Protein AF-A0A1C6B215-F1 (afdb_monomer)

Radius of gyration: 17.59 Å; Cα contacts (8 Å, |Δi|>4): 299; chains: 1; bounding box: 41×34×47 Å

Nearest PDB structures (foldseek):
  1sd4-assembly1_B  TM=7.325E-01  e=1.092E+00  Staphylococcus aureus
  3u1d-assembly1_B  TM=5.620E-01  e=4.365E-01  Halomicrobium mukohataei DSM 12286
  8yn1-assembly1_C  TM=4.189E-01  e=6.842E+00  Arabidopsis thaliana

Sequence (203 aa):
MLGMEKEILVLMSQVRCATEQQFNKFFSKRRKIVKSPYKKTLRKMCREFTLRKYPCNIVYGEYKDSSGIYYLNGGKVYKGKELLKVIIGSEVALKMEASGYEIKRFYRNITIDKDKYDIYIEYLDKDKKLRQKLIDIKLSDVFKGSKYKNLPYKITNSTIPFFEIPEVLIITQERLIDEYRIKPINQNVKIIDLSLNNLTYYL

Solvent-accessible surface area (backbone atoms only — not comparable to full-atom values): 11872 Å² total; per-residue (Å²): 132,61,74,64,61,56,51,50,51,57,50,40,72,67,39,52,38,49,34,50,61,54,52,48,56,57,50,48,71,75,59,82,50,74,87,61,62,63,59,53,49,54,51,50,36,37,76,69,57,52,30,42,78,43,89,33,81,46,75,55,90,90,47,70,46,66,46,45,29,38,30,47,53,94,52,89,83,70,59,72,71,59,32,52,50,42,45,53,53,28,49,51,54,53,52,39,50,74,72,61,29,46,79,78,45,71,45,68,71,39,64,42,54,93,44,78,33,49,31,38,39,32,30,27,38,86,86,67,46,82,44,56,37,36,32,38,70,51,85,88,69,88,84,62,68,71,74,59,40,66,48,76,62,32,49,74,63,26,92,61,89,72,90,63,82,55,38,35,42,36,33,32,80,52,82,90,72,43,67,81,76,38,46,84,58,32,75,54,53,45,79,44,48,77,83,51,80,65,48,77,83,77,105

Structure (mmCIF, N/CA/C/O backbone):
data_AF-A0A1C6B215-F1
#
_entry.id   AF-A0A1C6B215-F1
#
loop_
_atom_site.group_PDB
_atom_site.id
_atom_site.type_symbol
_atom_site.label_atom_id
_atom_site.label_alt_id
_atom_site.label_comp_id
_atom_site.label_asym_id
_atom_site.label_entity_id
_atom_site.label_seq_id
_atom_site.pdbx_PDB_ins_code
_atom_site.Cartn_x
_atom_site.Cartn_y
_atom_site.Cartn_z
_atom_site.occupancy
_atom_site.B_iso_or_equiv
_atom_site.auth_seq_id
_atom_site.auth_comp_id
_atom_site.auth_asym_id
_atom_site.auth_atom_id
_atom_site.pdbx_PDB_model_num
ATOM 1 N N . MET A 1 1 ? 8.098 10.631 -25.494 1.00 47.22 1 MET A N 1
ATOM 2 C CA . MET A 1 1 ? 8.276 9.610 -24.433 1.00 47.22 1 MET A CA 1
ATOM 3 C C . MET A 1 1 ? 7.272 8.490 -24.644 1.00 47.22 1 MET A C 1
ATOM 5 O O . MET A 1 1 ? 6.096 8.771 -24.843 1.00 47.22 1 MET A O 1
ATOM 9 N N . LEU A 1 2 ? 7.752 7.246 -24.683 1.00 55.19 2 LEU A N 1
ATOM 10 C CA . LEU A 1 2 ? 6.962 6.047 -24.988 1.00 55.19 2 LEU A CA 1
ATOM 11 C C . LEU A 1 2 ? 5.921 5.812 -23.883 1.00 55.19 2 LEU A C 1
ATOM 13 O O . LEU A 1 2 ? 6.257 5.879 -22.703 1.00 55.19 2 LEU A O 1
ATOM 17 N N . GLY A 1 3 ? 4.670 5.492 -24.237 1.00 79.44 3 GLY A N 1
ATOM 18 C CA . GLY A 1 3 ? 3.555 5.406 -23.275 1.00 79.44 3 GLY A CA 1
ATOM 19 C C . GLY A 1 3 ? 3.803 4.504 -22.053 1.00 79.44 3 GLY A C 1
ATOM 20 O O . GLY A 1 3 ? 3.259 4.757 -20.986 1.00 79.44 3 GLY A O 1
ATOM 21 N N . MET A 1 4 ? 4.671 3.494 -22.169 1.00 85.44 4 MET A N 1
ATOM 22 C CA . MET A 1 4 ? 5.026 2.599 -21.061 1.00 85.44 4 MET A CA 1
ATOM 23 C C . MET A 1 4 ? 5.981 3.230 -20.035 1.00 85.44 4 MET A C 1
ATOM 25 O O . MET A 1 4 ? 5.853 2.951 -18.850 1.00 85.44 4 MET A O 1
ATOM 29 N N . GLU A 1 5 ? 6.908 4.098 -20.454 1.00 88.94 5 GLU A N 1
ATOM 30 C CA . GLU A 1 5 ? 7.796 4.823 -19.526 1.00 88.94 5 GLU A CA 1
ATOM 31 C C . GLU A 1 5 ? 6.965 5.737 -18.618 1.00 88.94 5 GLU A C 1
ATOM 33 O O . GLU A 1 5 ? 7.148 5.744 -17.402 1.00 88.94 5 GLU A O 1
ATOM 38 N N . LYS A 1 6 ? 5.980 6.435 -19.204 1.00 88.44 6 LYS A N 1
ATOM 39 C CA . LYS A 1 6 ? 5.028 7.274 -18.467 1.00 88.44 6 LYS A CA 1
ATOM 40 C C . LYS A 1 6 ? 4.228 6.456 -17.451 1.00 88.44 6 LYS A C 1
ATOM 42 O O . LYS A 1 6 ? 4.119 6.867 -16.303 1.00 88.44 6 LYS A O 1
ATOM 47 N N . GLU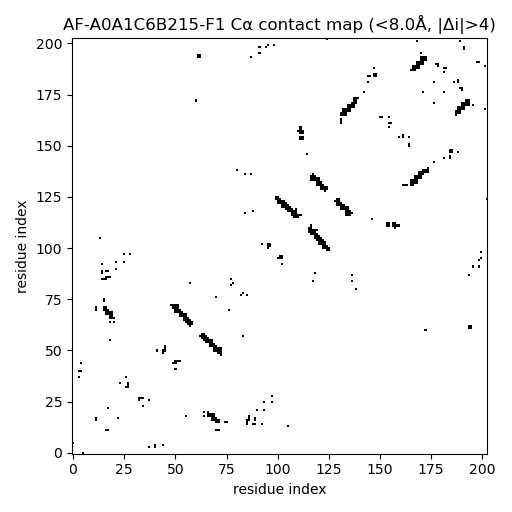 A 1 7 ? 3.708 5.294 -17.844 1.00 86.50 7 GLU A N 1
ATOM 48 C CA . GLU A 1 7 ? 2.979 4.402 -16.929 1.00 86.50 7 GLU A CA 1
ATOM 49 C C . GLU A 1 7 ? 3.854 3.893 -15.776 1.00 86.50 7 GLU A C 1
ATOM 51 O O . GLU A 1 7 ? 3.404 3.879 -14.633 1.00 86.50 7 GLU A O 1
ATOM 56 N N . ILE A 1 8 ? 5.113 3.529 -16.049 1.00 89.75 8 ILE A N 1
ATOM 57 C CA . ILE A 1 8 ? 6.067 3.125 -15.006 1.00 89.75 8 ILE A CA 1
ATOM 58 C C . ILE A 1 8 ? 6.303 4.277 -14.026 1.00 89.75 8 ILE A C 1
ATOM 60 O O . ILE A 1 8 ? 6.264 4.057 -12.819 1.00 89.75 8 ILE A O 1
ATOM 64 N N . LEU A 1 9 ? 6.524 5.498 -14.518 1.00 90.25 9 LEU A N 1
ATOM 65 C CA . LEU A 1 9 ? 6.746 6.667 -13.662 1.00 90.25 9 LEU A CA 1
ATOM 66 C C . LEU A 1 9 ? 5.526 6.998 -12.796 1.00 90.25 9 LEU A C 1
ATOM 68 O O . LEU A 1 9 ? 5.693 7.306 -11.618 1.00 90.25 9 LEU A O 1
ATOM 72 N N . VAL A 1 10 ? 4.315 6.896 -13.354 1.00 86.19 10 VAL A N 1
ATOM 73 C CA . VAL A 1 10 ? 3.064 7.098 -12.605 1.00 86.19 10 VAL A CA 1
ATOM 74 C C . VAL A 1 10 ? 2.912 6.052 -11.503 1.00 86.19 10 VAL A C 1
ATOM 76 O O . VAL A 1 10 ? 2.651 6.414 -10.361 1.00 86.19 10 VAL A O 1
ATOM 79 N N . LEU A 1 11 ? 3.144 4.770 -11.800 1.00 85.81 11 LEU A N 1
ATOM 80 C CA . LEU A 1 11 ? 3.097 3.733 -10.770 1.00 85.81 11 LEU A CA 1
ATOM 81 C C . LEU A 1 11 ? 4.142 4.005 -9.677 1.00 85.81 11 LEU A C 1
ATOM 83 O O . LEU A 1 11 ? 3.839 3.990 -8.486 1.00 85.81 11 LEU A O 1
ATOM 87 N N . MET A 1 12 ? 5.381 4.293 -10.075 1.00 88.06 12 MET A N 1
ATOM 88 C CA . MET A 1 12 ? 6.502 4.498 -9.159 1.00 88.06 12 MET A CA 1
ATOM 89 C C . MET A 1 12 ? 6.348 5.735 -8.268 1.00 88.06 12 MET A C 1
ATOM 91 O O . MET A 1 12 ? 6.811 5.712 -7.124 1.00 88.06 12 MET A O 1
ATOM 95 N N . SER A 1 13 ? 5.685 6.792 -8.745 1.00 82.38 13 SER A N 1
ATOM 96 C CA . SER A 1 13 ? 5.393 7.974 -7.929 1.00 82.38 13 SER A CA 1
ATOM 97 C C . SER A 1 13 ? 4.418 7.656 -6.789 1.00 82.38 13 SER A C 1
ATOM 99 O O . SER A 1 13 ? 4.568 8.197 -5.691 1.00 82.38 13 SER A O 1
ATOM 101 N N . GLN A 1 14 ? 3.492 6.718 -7.008 1.00 78.81 14 GLN A N 1
ATOM 102 C CA . GLN A 1 14 ? 2.542 6.246 -6.000 1.00 78.81 14 GLN A C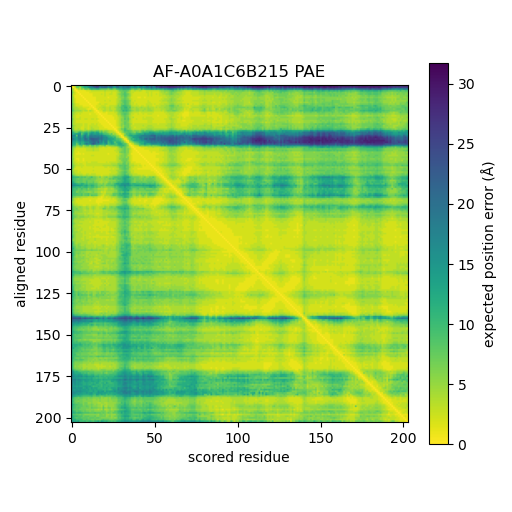A 1
ATOM 103 C C . GLN A 1 14 ? 3.194 5.243 -5.036 1.00 78.81 14 GLN A C 1
ATOM 105 O O . GLN A 1 14 ? 3.145 5.407 -3.815 1.00 78.81 14 GLN A O 1
ATOM 110 N N . VAL A 1 15 ? 3.843 4.201 -5.568 1.00 83.31 15 VAL A N 1
ATOM 111 C CA . VAL A 1 15 ? 4.265 3.048 -4.756 1.00 83.31 15 VAL A CA 1
ATOM 112 C C . VAL A 1 15 ? 5.678 3.161 -4.178 1.00 83.31 15 VAL A C 1
ATOM 114 O O . VAL A 1 15 ? 6.012 2.394 -3.275 1.00 83.31 15 VAL A O 1
ATOM 117 N N . ARG A 1 16 ? 6.477 4.152 -4.610 1.00 85.38 16 ARG A N 1
ATOM 118 C CA . ARG A 1 16 ? 7.889 4.430 -4.242 1.00 85.38 16 ARG A CA 1
ATOM 119 C C . ARG A 1 16 ? 8.903 3.391 -4.728 1.00 85.38 16 ARG A C 1
ATOM 121 O O . ARG A 1 16 ? 9.959 3.770 -5.233 1.00 85.38 16 ARG A O 1
ATOM 128 N N . CYS A 1 17 ? 8.587 2.107 -4.597 1.00 90.00 17 CYS A N 1
ATOM 129 C CA . CYS A 1 17 ? 9.343 1.006 -5.184 1.00 90.00 17 CYS A CA 1
ATOM 130 C C . CYS A 1 17 ? 8.437 -0.175 -5.538 1.00 90.00 17 CYS A C 1
ATOM 132 O O . CYS A 1 17 ? 7.394 -0.387 -4.909 1.00 90.00 17 CYS A O 1
ATOM 134 N N . ALA A 1 18 ? 8.863 -0.953 -6.530 1.00 91.12 18 ALA A N 1
ATOM 135 C CA . ALA A 1 18 ? 8.142 -2.129 -6.997 1.00 91.12 18 ALA A CA 1
ATOM 136 C C . ALA A 1 18 ? 9.106 -3.232 -7.436 1.00 91.12 18 ALA A C 1
ATOM 138 O O . ALA A 1 18 ? 10.161 -2.965 -8.022 1.00 91.12 18 ALA A O 1
ATOM 139 N N . THR A 1 19 ? 8.741 -4.480 -7.160 1.00 92.06 19 THR A N 1
ATOM 140 C CA . THR A 1 19 ? 9.491 -5.650 -7.626 1.00 92.06 19 THR A CA 1
ATOM 141 C C . THR A 1 19 ? 9.191 -5.954 -9.094 1.00 92.06 19 THR A C 1
ATOM 143 O O . THR A 1 19 ? 8.179 -5.521 -9.657 1.00 92.06 19 THR A O 1
ATOM 146 N N . GLU A 1 20 ? 10.062 -6.715 -9.759 1.00 90.00 20 GLU A N 1
ATOM 147 C CA . GLU A 1 20 ? 9.814 -7.132 -11.146 1.00 90.00 20 GLU A CA 1
ATOM 148 C C . GLU A 1 20 ? 8.527 -7.969 -11.271 1.00 90.00 20 GLU A C 1
ATOM 150 O O . GLU A 1 20 ? 7.823 -7.867 -12.281 1.00 90.00 20 GLU A O 1
ATOM 155 N N . GLN A 1 21 ? 8.188 -8.763 -10.246 1.00 88.06 21 GLN A N 1
ATOM 156 C CA . GLN A 1 21 ? 6.911 -9.476 -10.172 1.00 88.06 21 GLN A CA 1
ATOM 157 C C . GLN A 1 21 ? 5.717 -8.518 -10.107 1.00 88.06 21 GLN A C 1
ATOM 159 O O . GLN A 1 21 ? 4.727 -8.737 -10.807 1.00 88.06 21 GLN A O 1
ATOM 164 N N . GLN A 1 22 ? 5.802 -7.442 -9.322 1.00 88.81 22 GLN A N 1
ATOM 165 C CA . GLN A 1 22 ? 4.746 -6.429 -9.231 1.00 88.81 22 GLN A CA 1
ATOM 166 C C . GLN A 1 22 ? 4.521 -5.715 -10.567 1.00 88.81 22 GLN A C 1
ATOM 168 O O . GLN A 1 22 ? 3.379 -5.592 -11.015 1.00 88.81 22 GLN A O 1
ATOM 173 N N . PHE A 1 23 ? 5.594 -5.354 -11.277 1.00 89.12 23 PHE A N 1
ATOM 174 C CA . PHE A 1 23 ? 5.477 -4.844 -12.646 1.00 89.12 23 PHE A CA 1
ATOM 175 C C . PHE A 1 23 ? 4.848 -5.859 -13.598 1.00 89.12 23 PHE A C 1
ATOM 177 O O . PHE A 1 23 ? 3.992 -5.497 -14.404 1.00 89.12 23 PHE A O 1
ATOM 184 N N . ASN A 1 24 ? 5.241 -7.134 -13.503 1.00 85.50 24 ASN A N 1
ATOM 185 C CA . ASN A 1 24 ? 4.650 -8.187 -14.322 1.00 85.50 24 ASN A CA 1
ATOM 186 C C . ASN A 1 24 ? 3.131 -8.263 -14.104 1.00 85.50 24 ASN A C 1
ATOM 188 O O . ASN A 1 24 ? 2.377 -8.294 -15.073 1.00 85.50 24 ASN A O 1
ATOM 192 N N . LYS A 1 25 ? 2.666 -8.232 -12.849 1.00 83.56 25 LYS A N 1
ATOM 193 C CA . LYS A 1 25 ? 1.232 -8.224 -12.509 1.00 83.56 25 LYS A CA 1
ATOM 194 C C . LYS A 1 25 ? 0.515 -6.992 -13.071 1.00 83.56 25 LYS A C 1
ATOM 196 O O . LYS A 1 25 ? -0.542 -7.136 -13.679 1.00 83.56 25 LYS A O 1
ATOM 201 N N . PHE A 1 26 ? 1.101 -5.805 -12.912 1.00 82.88 26 PHE A N 1
ATOM 202 C CA . PHE A 1 26 ? 0.525 -4.550 -13.399 1.00 82.88 26 PHE A CA 1
ATOM 203 C C . PHE A 1 26 ? 0.343 -4.544 -14.927 1.00 82.88 26 PHE A C 1
ATOM 205 O O . PHE A 1 26 ? -0.750 -4.280 -15.432 1.00 82.88 26 PHE A O 1
ATOM 212 N N . PHE A 1 27 ? 1.391 -4.901 -15.677 1.00 80.38 27 PHE A N 1
ATOM 213 C CA . PHE A 1 27 ? 1.363 -4.845 -17.143 1.00 80.38 27 PHE A CA 1
ATOM 214 C C . PHE A 1 27 ? 0.662 -6.035 -17.803 1.00 80.38 27 PHE A C 1
ATOM 216 O O . PHE A 1 27 ? 0.068 -5.866 -18.870 1.00 80.38 27 PHE A O 1
ATOM 223 N N . SER A 1 28 ? 0.691 -7.224 -17.189 1.00 72.75 28 SER A N 1
ATOM 224 C CA . SER A 1 28 ? -0.021 -8.397 -17.720 1.00 72.75 28 SER A CA 1
ATOM 225 C C . SER A 1 28 ? -1.537 -8.200 -17.703 1.00 72.75 28 SER A C 1
ATOM 227 O O . SER A 1 28 ? -2.197 -8.521 -18.691 1.00 72.75 28 SER A O 1
ATOM 229 N N . LYS A 1 29 ? -2.083 -7.606 -16.632 1.00 65.88 29 LYS A N 1
ATOM 230 C CA . LYS A 1 29 ? -3.525 -7.351 -16.501 1.00 65.88 29 LYS A CA 1
ATOM 231 C C . LYS A 1 29 ? -4.033 -6.255 -17.436 1.00 65.88 29 LYS A C 1
ATOM 233 O O . LYS A 1 29 ? -5.082 -6.427 -18.046 1.00 65.88 29 LYS A O 1
ATOM 238 N N . ARG A 1 30 ? -3.307 -5.138 -17.570 1.00 62.22 30 ARG A N 1
ATOM 239 C CA . ARG A 1 30 ? -3.810 -3.967 -18.312 1.00 62.22 30 ARG A CA 1
ATOM 240 C C . ARG A 1 30 ? -3.773 -4.105 -19.832 1.00 62.22 30 ARG A C 1
ATOM 242 O O . ARG A 1 30 ? -4.502 -3.379 -20.497 1.00 62.22 30 ARG A O 1
ATOM 249 N N . ARG A 1 31 ? -2.917 -4.961 -20.406 1.00 56.16 31 ARG A N 1
ATOM 250 C CA . ARG A 1 31 ? -2.636 -4.863 -21.851 1.00 56.16 31 ARG A CA 1
ATOM 251 C C . ARG A 1 31 ? -2.742 -6.148 -22.684 1.00 56.16 31 ARG A C 1
ATOM 253 O O . ARG A 1 31 ? -2.515 -6.053 -23.882 1.00 56.16 31 ARG A O 1
ATOM 260 N N . LYS A 1 32 ? -3.055 -7.336 -22.135 1.00 52.75 32 LYS A N 1
ATOM 261 C CA . LYS A 1 32 ? -2.917 -8.623 -22.881 1.00 52.75 32 LYS A CA 1
ATOM 262 C C . LYS A 1 32 ? -1.569 -8.701 -23.644 1.00 52.75 32 LYS A C 1
ATOM 264 O O . LYS A 1 32 ? -1.473 -9.271 -24.726 1.00 52.75 32 LYS A O 1
ATOM 269 N N . ILE A 1 33 ? -0.524 -8.057 -23.116 1.00 53.59 33 ILE A N 1
ATOM 270 C CA . ILE A 1 33 ? 0.753 -7.882 -23.809 1.00 53.59 33 ILE A CA 1
ATOM 271 C C . ILE A 1 33 ? 1.650 -9.087 -23.536 1.00 53.59 33 ILE A C 1
ATOM 273 O O . ILE A 1 33 ? 1.849 -9.487 -22.388 1.00 53.59 33 ILE A O 1
ATOM 277 N N . VAL A 1 34 ? 2.247 -9.622 -24.603 1.00 52.97 34 VAL A N 1
ATOM 278 C CA . VAL A 1 34 ? 3.365 -10.576 -24.562 1.00 52.97 34 VAL A CA 1
ATOM 279 C C . VAL A 1 34 ? 4.439 -10.030 -23.615 1.00 52.97 34 VAL A C 1
ATOM 281 O O . VAL A 1 34 ? 4.868 -8.907 -23.804 1.00 52.97 34 VAL A O 1
ATOM 284 N N . LYS A 1 35 ? 4.904 -10.788 -22.612 1.00 55.47 35 LYS A N 1
ATOM 285 C CA . LYS A 1 35 ? 5.774 -10.372 -21.472 1.00 55.47 35 LYS A CA 1
ATOM 286 C C . LYS A 1 35 ? 7.062 -9.557 -21.784 1.00 55.47 35 LYS A C 1
ATOM 288 O O . LYS A 1 35 ? 7.757 -9.133 -20.864 1.00 55.47 35 LYS A O 1
ATOM 293 N N . SER A 1 36 ? 7.424 -9.359 -23.050 1.00 59.34 36 SER A N 1
ATOM 294 C CA . SER A 1 36 ? 8.707 -8.820 -23.536 1.00 59.34 36 SER A CA 1
ATOM 295 C C . SER A 1 36 ? 8.899 -7.283 -23.445 1.00 59.34 36 SER A C 1
ATOM 297 O O . SER A 1 36 ? 10.005 -6.863 -23.088 1.00 59.34 36 SER A O 1
ATOM 299 N N . PRO A 1 37 ? 7.900 -6.408 -23.704 1.00 76.25 37 PRO A N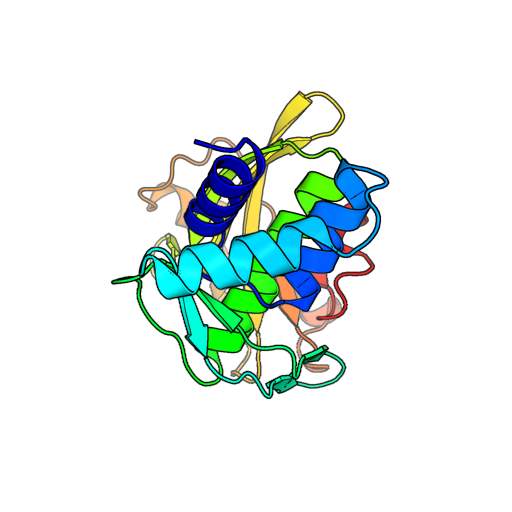 1
ATOM 300 C CA . PRO A 1 37 ? 8.127 -4.965 -23.831 1.00 76.25 37 PRO A CA 1
ATOM 301 C C . PRO A 1 37 ? 8.544 -4.277 -22.529 1.00 76.25 37 PRO A C 1
ATOM 303 O O . PRO A 1 37 ? 9.535 -3.551 -22.519 1.00 76.25 37 PRO A O 1
ATOM 306 N N . TYR A 1 38 ? 7.861 -4.545 -21.410 1.00 83.62 38 TYR A N 1
ATOM 307 C CA . TYR A 1 38 ? 8.104 -3.795 -20.169 1.00 83.62 38 TYR A CA 1
ATOM 308 C C . TYR A 1 38 ? 9.466 -4.093 -19.548 1.00 83.62 38 TYR A C 1
ATOM 310 O O . TYR A 1 38 ? 10.104 -3.195 -19.007 1.00 83.62 38 TYR A O 1
ATOM 318 N N . LYS A 1 39 ? 9.975 -5.324 -19.688 1.00 88.25 39 LYS A N 1
ATOM 319 C CA . LYS A 1 39 ? 11.328 -5.662 -19.228 1.00 88.25 39 LYS A CA 1
ATOM 320 C C . LYS A 1 39 ? 12.393 -4.891 -20.004 1.00 88.25 39 LYS A C 1
ATOM 322 O O . LYS A 1 39 ? 13.372 -4.447 -19.406 1.00 88.25 39 LYS A O 1
ATOM 327 N N . LYS A 1 40 ? 12.211 -4.714 -21.320 1.00 89.56 40 LYS A N 1
ATOM 328 C CA . LYS A 1 40 ? 13.105 -3.883 -22.141 1.00 89.56 40 LYS A CA 1
ATOM 329 C C . LYS A 1 40 ? 13.038 -2.422 -21.696 1.00 89.56 40 LYS A C 1
ATOM 331 O O . LYS A 1 40 ? 14.091 -1.820 -21.506 1.00 89.56 40 LYS A O 1
ATOM 336 N N . THR A 1 41 ? 11.839 -1.896 -21.441 1.00 91.12 41 THR A N 1
ATOM 337 C CA . THR A 1 41 ? 11.650 -0.529 -20.935 1.00 91.12 41 THR A CA 1
ATOM 338 C C . THR A 1 41 ? 12.290 -0.326 -19.563 1.00 91.12 41 THR A C 1
ATOM 340 O O . THR A 1 41 ? 13.050 0.619 -19.398 1.00 91.12 41 THR A O 1
ATOM 343 N N . LEU A 1 42 ? 12.102 -1.241 -18.606 1.00 92.62 42 LEU A N 1
ATOM 344 C CA . LEU A 1 42 ? 12.756 -1.173 -17.292 1.00 92.62 42 LEU A CA 1
ATOM 345 C C . LEU A 1 42 ? 14.286 -1.158 -17.417 1.00 92.62 42 LEU A C 1
ATOM 347 O O . LEU A 1 42 ? 14.949 -0.352 -16.772 1.00 92.62 42 LEU A O 1
ATOM 351 N N . ARG A 1 43 ? 14.864 -2.014 -18.276 1.00 92.44 43 ARG A N 1
ATOM 352 C CA . ARG A 1 43 ? 16.317 -2.017 -18.533 1.00 92.44 43 ARG A CA 1
ATOM 353 C C . ARG A 1 43 ? 16.786 -0.705 -19.157 1.00 92.44 43 ARG A C 1
ATOM 355 O O . ARG A 1 43 ? 17.826 -0.200 -18.750 1.00 92.44 43 ARG A O 1
ATOM 362 N N . LYS A 1 44 ? 16.037 -0.166 -20.124 1.00 94.12 44 LYS A N 1
ATOM 363 C CA . LYS A 1 44 ? 16.323 1.125 -20.759 1.00 94.12 44 LYS A CA 1
ATOM 364 C C . LYS A 1 44 ? 16.313 2.252 -19.720 1.00 94.12 44 LYS A C 1
ATOM 366 O O . LYS A 1 44 ? 17.322 2.925 -19.569 1.00 94.12 44 LYS A O 1
ATOM 371 N N . MET A 1 45 ? 15.253 2.355 -18.921 1.00 94.62 45 MET A N 1
ATOM 372 C CA . MET A 1 45 ? 15.127 3.356 -17.855 1.00 94.62 45 MET A CA 1
ATOM 373 C C . MET A 1 45 ? 16.211 3.219 -16.773 1.00 94.62 45 MET A C 1
ATOM 375 O O . MET A 1 45 ? 16.586 4.215 -16.158 1.00 94.62 45 MET A O 1
ATOM 379 N N . CYS A 1 46 ? 16.741 2.013 -16.535 1.00 94.31 46 CYS A N 1
ATOM 380 C CA . CYS A 1 46 ? 17.924 1.836 -15.689 1.00 94.31 46 CYS A CA 1
ATOM 381 C C . CYS A 1 46 ? 19.209 2.372 -16.334 1.00 94.31 46 CYS A C 1
ATOM 383 O O . CYS A 1 46 ? 19.993 3.018 -15.646 1.00 94.31 46 CYS A O 1
ATOM 385 N N . ARG A 1 47 ? 19.427 2.136 -17.637 1.00 95.44 47 ARG A N 1
ATOM 386 C CA . ARG A 1 47 ? 20.583 2.692 -18.374 1.00 95.44 47 ARG A CA 1
ATOM 387 C C . ARG A 1 47 ? 20.532 4.216 -18.457 1.00 95.44 47 ARG A C 1
ATOM 389 O O . ARG A 1 47 ? 21.566 4.860 -18.394 1.00 95.44 47 ARG A O 1
ATOM 396 N N . GLU A 1 48 ? 19.332 4.773 -18.567 1.00 94.81 48 GLU A N 1
ATOM 397 C CA . GLU A 1 48 ? 19.072 6.218 -18.596 1.00 94.81 48 GLU A CA 1
ATOM 398 C C . GLU A 1 48 ? 19.025 6.846 -17.193 1.00 94.81 48 GLU A C 1
ATOM 400 O O . GLU A 1 48 ? 18.605 7.989 -17.042 1.00 94.81 48 GLU A O 1
ATOM 405 N N . PHE A 1 49 ? 19.403 6.103 -16.145 1.00 91.12 49 PHE A N 1
ATOM 406 C CA . PHE A 1 49 ? 19.415 6.570 -14.754 1.00 91.12 49 PHE A CA 1
ATOM 407 C C . PHE A 1 49 ? 18.078 7.145 -14.262 1.00 91.12 49 PHE A C 1
ATOM 409 O O . PHE A 1 49 ? 18.038 7.914 -13.305 1.00 91.12 49 PHE A O 1
ATOM 416 N N . THR A 1 50 ? 16.964 6.748 -14.872 1.00 93.19 50 THR A N 1
ATOM 417 C CA . THR A 1 50 ? 15.622 7.076 -14.379 1.00 93.19 50 THR A CA 1
ATOM 418 C C . THR A 1 50 ? 15.234 6.136 -13.236 1.00 93.19 50 THR A C 1
ATOM 420 O O . THR A 1 50 ? 14.633 6.556 -12.246 1.00 93.19 50 THR A O 1
ATOM 423 N N . LEU A 1 51 ? 15.624 4.860 -13.339 1.00 95.06 51 LEU A N 1
ATOM 424 C CA . LEU A 1 51 ? 15.398 3.838 -12.317 1.00 95.06 51 LEU A CA 1
ATOM 425 C C . LEU A 1 51 ? 16.709 3.233 -11.811 1.00 95.06 51 LEU A C 1
ATOM 427 O O . LEU A 1 51 ? 17.658 3.058 -12.569 1.00 95.06 51 LEU A O 1
ATOM 431 N N . ARG A 1 52 ? 16.731 2.799 -10.550 1.00 94.06 52 ARG A N 1
ATOM 432 C CA . ARG A 1 52 ? 17.781 1.931 -9.996 1.00 94.06 52 ARG A CA 1
ATOM 433 C C . ARG A 1 52 ? 17.207 0.570 -9.636 1.00 94.06 52 ARG A C 1
ATOM 435 O O . ARG A 1 52 ? 16.157 0.506 -9.001 1.00 94.06 52 ARG A O 1
ATOM 442 N N . LYS A 1 53 ? 17.906 -0.501 -10.021 1.00 93.94 53 LYS A N 1
ATOM 443 C CA . LYS A 1 53 ? 17.563 -1.881 -9.661 1.00 93.94 53 LYS A CA 1
ATOM 444 C C . LYS A 1 53 ? 18.488 -2.373 -8.550 1.00 93.94 53 LYS A C 1
ATOM 446 O O . LYS A 1 53 ? 19.702 -2.262 -8.683 1.00 93.94 53 LYS A O 1
ATOM 451 N N . TYR A 1 54 ? 17.916 -2.962 -7.508 1.00 91.38 54 TYR A N 1
ATOM 452 C CA . TYR A 1 54 ? 18.646 -3.645 -6.441 1.00 91.38 54 TYR A CA 1
ATOM 453 C C . TYR A 1 54 ? 18.257 -5.128 -6.393 1.00 91.38 54 TYR A C 1
ATOM 455 O O . TYR A 1 54 ? 17.144 -5.484 -6.804 1.00 91.38 54 TYR A O 1
ATOM 463 N N . PRO A 1 55 ? 19.148 -6.011 -5.908 1.00 86.94 55 PRO A N 1
ATOM 464 C CA . PRO A 1 55 ? 18.761 -7.378 -5.596 1.00 86.94 55 PRO A CA 1
ATOM 465 C C . PRO A 1 55 ? 17.656 -7.369 -4.534 1.00 86.94 55 PRO A C 1
ATOM 467 O O . PRO A 1 55 ? 17.674 -6.566 -3.601 1.00 86.94 55 PRO A O 1
ATOM 470 N N . CYS A 1 56 ? 16.688 -8.262 -4.695 1.00 84.06 56 CYS A N 1
ATOM 471 C CA . CYS A 1 56 ? 15.623 -8.494 -3.732 1.00 84.06 56 CYS A CA 1
ATOM 472 C C . CYS A 1 56 ? 15.699 -9.959 -3.328 1.00 84.06 56 CYS A C 1
ATOM 474 O O . CYS A 1 56 ? 15.810 -10.824 -4.192 1.00 84.06 56 CYS A O 1
ATOM 476 N N . ASN A 1 57 ? 15.661 -10.231 -2.032 1.00 82.56 57 ASN A N 1
ATOM 477 C CA . ASN A 1 57 ? 15.489 -11.577 -1.511 1.00 82.56 57 ASN A CA 1
ATOM 478 C C . ASN A 1 57 ? 14.654 -11.470 -0.240 1.00 82.56 57 ASN A C 1
ATOM 480 O O . ASN A 1 57 ? 15.184 -11.342 0.863 1.00 82.56 57 ASN A O 1
ATOM 484 N N . ILE A 1 58 ? 13.342 -11.381 -0.426 1.00 82.00 58 ILE A N 1
ATOM 485 C CA . ILE A 1 58 ? 12.398 -11.175 0.664 1.00 82.00 58 ILE A CA 1
ATOM 486 C C . ILE A 1 58 ? 11.633 -12.463 0.878 1.00 82.00 58 ILE A C 1
ATOM 488 O O . ILE A 1 58 ? 10.997 -12.977 -0.041 1.00 82.00 58 ILE A O 1
ATOM 492 N N . VAL A 1 59 ? 11.691 -12.947 2.113 1.00 80.69 59 VAL A N 1
ATOM 493 C CA . VAL A 1 59 ? 10.930 -14.091 2.601 1.00 80.69 59 VAL A CA 1
ATOM 494 C C . VAL A 1 59 ? 10.316 -13.678 3.931 1.00 80.69 59 VAL A C 1
ATOM 496 O O . VAL A 1 59 ? 11.041 -13.408 4.887 1.00 80.69 59 VAL A O 1
ATOM 499 N N . TYR A 1 60 ? 8.989 -13.586 3.988 1.00 71.88 60 TYR A N 1
ATOM 500 C CA . TYR A 1 60 ? 8.268 -13.313 5.227 1.00 71.88 60 TYR A CA 1
ATOM 501 C C . TYR A 1 60 ? 6.930 -14.048 5.247 1.00 71.88 60 TYR A C 1
ATOM 503 O O . TYR A 1 60 ? 6.030 -13.751 4.458 1.00 71.88 60 TYR A O 1
ATOM 511 N N . GLY A 1 61 ? 6.857 -15.049 6.129 1.00 73.81 61 GLY A N 1
ATOM 512 C CA . GLY A 1 61 ? 5.852 -16.109 6.093 1.00 73.81 61 GLY A CA 1
ATOM 513 C C . GLY A 1 61 ? 5.645 -16.632 4.674 1.00 73.81 61 GLY A C 1
ATOM 514 O O . GLY A 1 61 ? 6.580 -17.134 4.051 1.00 73.81 61 GLY A O 1
ATOM 515 N N . GLU A 1 62 ? 4.429 -16.495 4.151 1.00 70.94 62 GLU A N 1
ATOM 516 C CA . GLU A 1 62 ? 4.083 -16.938 2.792 1.00 70.94 62 GLU A CA 1
ATOM 517 C C . GLU A 1 62 ? 4.515 -15.972 1.674 1.00 70.94 62 GLU A C 1
ATOM 519 O O . GLU A 1 62 ? 4.563 -16.366 0.508 1.00 70.94 62 GLU A O 1
ATOM 524 N N . TYR A 1 63 ? 4.862 -14.720 1.993 1.00 72.81 63 TYR A N 1
ATOM 525 C CA . TYR A 1 63 ? 5.310 -13.757 0.989 1.00 72.81 63 TYR A CA 1
ATOM 526 C C . TYR A 1 63 ? 6.769 -14.023 0.599 1.00 72.81 63 TYR A C 1
ATOM 528 O O . TYR A 1 63 ? 7.673 -13.935 1.436 1.00 72.81 63 TYR A O 1
ATOM 536 N N . LYS A 1 64 ? 7.009 -14.324 -0.684 1.00 80.06 64 LYS A N 1
ATOM 537 C CA . LYS A 1 64 ? 8.343 -14.599 -1.236 1.00 80.06 64 LYS A CA 1
ATOM 538 C C . LYS A 1 64 ? 8.558 -13.847 -2.546 1.00 80.06 64 LYS A C 1
ATOM 540 O O . LYS A 1 64 ? 7.827 -14.071 -3.508 1.00 80.06 64 LYS A O 1
ATOM 545 N N . ASP A 1 65 ? 9.589 -13.007 -2.606 1.00 82.12 65 ASP A N 1
ATOM 546 C CA . ASP A 1 65 ? 10.004 -12.344 -3.844 1.00 82.12 65 ASP A CA 1
ATOM 547 C C . ASP A 1 65 ? 11.532 -12.212 -3.927 1.00 82.12 65 ASP A C 1
ATOM 549 O O . ASP A 1 65 ? 12.176 -11.515 -3.134 1.00 82.12 65 ASP A O 1
ATOM 553 N N . SER A 1 66 ? 12.107 -12.897 -4.914 1.00 84.38 66 SER A N 1
ATOM 554 C CA . SER A 1 66 ? 13.526 -12.839 -5.278 1.00 84.38 66 SER A CA 1
ATOM 555 C C . SER A 1 66 ? 13.780 -12.025 -6.555 1.00 84.38 66 SER A C 1
ATOM 557 O O . SER A 1 66 ? 14.893 -11.977 -7.081 1.00 84.38 66 SER A O 1
ATOM 559 N N . SER A 1 67 ? 12.740 -11.389 -7.100 1.00 82.69 67 SER A N 1
ATOM 560 C CA . SER A 1 67 ? 12.833 -10.579 -8.306 1.00 82.69 67 SER A CA 1
ATOM 561 C C . SER A 1 67 ? 13.362 -9.190 -7.974 1.00 82.69 67 SER A C 1
ATOM 563 O O . SER A 1 67 ? 12.901 -8.547 -7.037 1.00 82.69 67 SER A O 1
ATOM 565 N N . GLY A 1 68 ? 14.359 -8.717 -8.728 1.00 89.75 68 GLY A N 1
ATOM 566 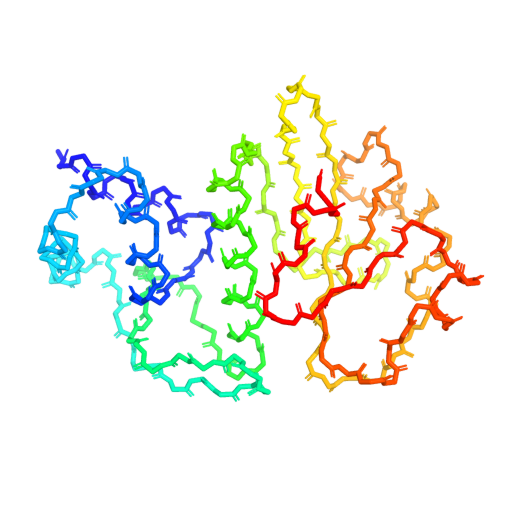C CA . GLY A 1 68 ? 15.009 -7.448 -8.399 1.00 89.75 68 GLY A CA 1
ATOM 567 C C . GLY A 1 68 ? 14.011 -6.293 -8.280 1.00 89.75 68 GLY A C 1
ATOM 568 O O . GLY A 1 68 ? 13.021 -6.222 -9.012 1.00 89.75 68 GLY A O 1
ATOM 569 N N . ILE A 1 69 ? 14.285 -5.399 -7.337 1.00 93.06 69 ILE A N 1
ATOM 570 C CA . ILE A 1 69 ? 13.405 -4.297 -6.971 1.00 93.06 69 ILE A CA 1
ATOM 571 C C . ILE A 1 69 ? 13.876 -2.999 -7.612 1.00 93.06 69 ILE A C 1
ATOM 573 O O . ILE A 1 69 ? 15.074 -2.716 -7.657 1.00 93.06 69 ILE A O 1
ATOM 577 N N . TYR A 1 70 ? 12.930 -2.210 -8.106 1.00 93.75 70 TYR A N 1
ATOM 578 C CA . TYR A 1 70 ? 13.193 -0.950 -8.780 1.00 93.75 70 TYR A CA 1
ATOM 579 C C . TYR A 1 70 ? 12.782 0.232 -7.908 1.00 93.75 70 TYR A C 1
ATOM 581 O O . TYR A 1 70 ? 11.760 0.188 -7.222 1.00 93.75 70 TYR A O 1
ATOM 589 N N . TYR A 1 71 ? 13.567 1.300 -7.997 1.00 93.81 71 TYR A N 1
ATOM 590 C CA . TYR A 1 71 ? 13.362 2.595 -7.352 1.00 93.81 71 TYR A CA 1
ATOM 591 C C . TYR A 1 71 ? 13.495 3.705 -8.389 1.00 93.81 71 TYR A C 1
ATOM 593 O O . TYR A 1 71 ? 14.263 3.553 -9.340 1.00 93.81 71 TYR A O 1
ATOM 601 N N . LEU A 1 72 ? 12.820 4.838 -8.181 1.00 93.00 72 L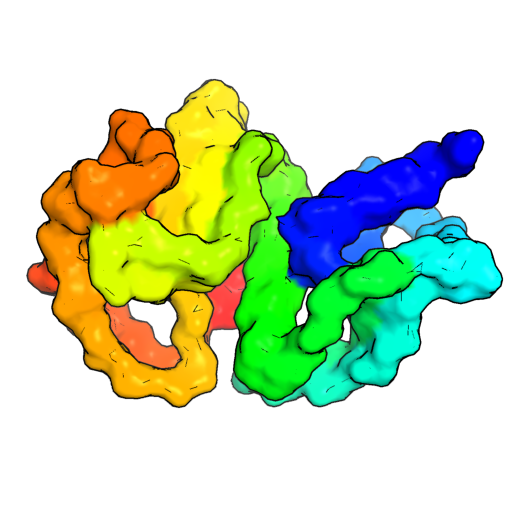EU A N 1
ATOM 602 C CA . LEU A 1 72 ? 13.199 6.076 -8.869 1.00 93.00 72 LEU A CA 1
ATOM 603 C C . LEU A 1 72 ? 14.617 6.460 -8.443 1.00 93.00 72 LEU A C 1
ATOM 605 O O . LEU A 1 72 ? 14.974 6.339 -7.268 1.00 93.00 72 LEU A O 1
ATOM 609 N N . ASN A 1 73 ? 15.435 6.908 -9.390 1.00 90.31 73 ASN A N 1
ATOM 610 C CA . ASN A 1 73 ? 16.765 7.405 -9.063 1.00 90.31 73 ASN A CA 1
ATOM 611 C C . ASN A 1 73 ? 16.664 8.614 -8.110 1.00 90.31 73 ASN A C 1
ATOM 613 O O . ASN A 1 73 ? 15.805 9.473 -8.285 1.00 90.31 73 ASN A O 1
ATOM 617 N N . GLY A 1 74 ? 17.496 8.640 -7.065 1.00 85.25 74 GLY A N 1
ATOM 618 C CA . GLY A 1 74 ? 17.406 9.623 -5.973 1.00 85.25 74 GLY A CA 1
ATOM 619 C C . GLY A 1 74 ? 16.283 9.371 -4.953 1.00 85.25 74 GLY A C 1
ATOM 620 O O . GLY A 1 74 ? 16.184 10.092 -3.965 1.00 85.25 74 GLY A O 1
ATOM 621 N N . GLY A 1 75 ? 15.450 8.343 -5.146 1.00 85.12 75 GLY A N 1
ATOM 622 C CA . GLY A 1 75 ? 14.418 7.955 -4.186 1.00 85.12 75 GLY A CA 1
ATOM 623 C C . GLY A 1 75 ? 14.982 7.308 -2.916 1.00 85.12 75 GLY A C 1
ATOM 624 O O . GLY A 1 75 ? 16.062 6.713 -2.923 1.00 85.12 75 GLY A O 1
ATOM 625 N N . LYS A 1 76 ? 14.216 7.375 -1.816 1.00 89.06 76 LYS A N 1
ATOM 626 C CA . LYS A 1 76 ? 14.549 6.679 -0.562 1.00 89.06 76 LYS A CA 1
ATOM 627 C C . LYS A 1 76 ? 14.620 5.168 -0.809 1.00 89.06 76 LYS A C 1
ATOM 629 O O . LYS A 1 76 ? 13.660 4.572 -1.295 1.00 89.06 76 LYS A O 1
ATOM 634 N N . VAL A 1 77 ? 15.736 4.557 -0.419 1.00 90.00 77 VAL A N 1
ATOM 635 C CA . VAL A 1 77 ? 15.920 3.100 -0.439 1.00 90.00 77 VAL A CA 1
ATOM 636 C C . VAL A 1 77 ? 15.508 2.525 0.913 1.00 90.00 77 VAL A C 1
ATOM 638 O O . VAL A 1 77 ? 15.941 3.017 1.955 1.00 90.00 77 VAL A O 1
ATOM 641 N N . TYR A 1 78 ? 14.682 1.481 0.900 1.00 89.50 78 TYR A N 1
ATOM 642 C CA . TYR A 1 78 ? 14.206 0.810 2.112 1.00 89.50 78 TYR A CA 1
ATOM 643 C C . TYR A 1 78 ? 14.963 -0.503 2.340 1.00 89.50 78 TYR A C 1
ATOM 645 O O . TYR A 1 78 ? 15.431 -1.137 1.393 1.00 89.50 78 TYR A O 1
ATOM 653 N N . LYS A 1 79 ? 15.075 -0.928 3.604 1.00 88.00 79 LYS A N 1
ATOM 654 C CA . LYS A 1 79 ? 15.723 -2.188 4.010 1.00 88.00 79 LYS A CA 1
ATOM 655 C C . LYS A 1 79 ? 14.903 -2.898 5.093 1.00 88.00 79 LYS A C 1
ATOM 657 O O . LYS A 1 79 ? 14.087 -2.272 5.767 1.00 88.00 79 LYS A O 1
ATOM 662 N N . GLY A 1 80 ? 15.130 -4.201 5.266 1.00 87.38 80 GLY A N 1
ATOM 663 C CA . GLY A 1 80 ? 14.541 -4.996 6.352 1.00 87.38 80 GLY A CA 1
ATOM 664 C C . GLY A 1 80 ? 13.008 -4.943 6.399 1.00 87.38 80 GLY A C 1
ATOM 665 O O . GLY A 1 80 ? 12.346 -5.016 5.364 1.00 87.38 80 GLY A O 1
ATOM 666 N N . LYS A 1 81 ? 12.440 -4.790 7.605 1.00 87.50 81 LYS A N 1
ATOM 667 C CA . LYS A 1 81 ? 10.981 -4.729 7.812 1.00 87.50 81 LYS A CA 1
ATOM 668 C C . LYS A 1 81 ? 10.321 -3.557 7.074 1.00 87.50 81 LYS A C 1
ATOM 670 O O . LYS A 1 81 ? 9.223 -3.726 6.555 1.00 87.50 81 LYS A O 1
ATOM 675 N N . GLU A 1 82 ? 10.976 -2.394 6.981 1.00 88.62 82 GLU A N 1
ATOM 676 C CA . GLU A 1 82 ? 10.417 -1.247 6.246 1.00 88.62 82 GLU A CA 1
ATOM 677 C C . GLU A 1 82 ? 10.230 -1.568 4.763 1.00 88.62 82 GLU A C 1
ATOM 679 O O . GLU A 1 82 ? 9.184 -1.262 4.196 1.00 88.62 82 GLU A O 1
ATOM 684 N N . LEU A 1 83 ? 11.215 -2.224 4.142 1.00 89.94 83 LEU A N 1
ATOM 685 C CA . LEU A 1 83 ? 11.127 -2.638 2.743 1.00 89.94 83 LEU A CA 1
ATOM 686 C C . LEU A 1 83 ? 9.915 -3.541 2.505 1.00 89.94 83 LEU A C 1
ATOM 688 O O . LEU A 1 83 ? 9.150 -3.326 1.567 1.00 89.94 83 LEU A O 1
ATOM 692 N N . LEU A 1 84 ? 9.717 -4.514 3.391 1.00 89.62 84 LEU A N 1
ATOM 693 C CA . LEU A 1 84 ? 8.591 -5.429 3.308 1.00 89.62 84 LEU A CA 1
ATOM 694 C C . LEU A 1 84 ? 7.246 -4.695 3.432 1.00 89.62 84 LEU A C 1
ATOM 696 O O . LEU A 1 84 ? 6.370 -4.900 2.596 1.00 89.62 84 LEU A O 1
ATOM 700 N N . LYS A 1 85 ? 7.097 -3.775 4.397 1.00 91.56 85 LYS A N 1
ATOM 701 C CA . LYS A 1 85 ? 5.894 -2.927 4.507 1.00 91.56 85 LYS A CA 1
ATOM 702 C C . LYS A 1 85 ? 5.644 -2.114 3.244 1.00 91.56 85 LYS A C 1
ATOM 704 O O . LYS A 1 85 ? 4.502 -1.987 2.798 1.00 91.56 85 LYS A O 1
ATOM 709 N N . VAL A 1 86 ? 6.705 -1.561 2.654 1.00 91.00 86 VAL A N 1
ATOM 710 C CA . VAL A 1 86 ? 6.579 -0.778 1.426 1.00 91.00 86 VAL A CA 1
ATOM 711 C C . VAL A 1 86 ? 6.044 -1.651 0.297 1.00 91.00 86 VAL A C 1
ATOM 713 O O . VAL A 1 86 ? 5.055 -1.267 -0.325 1.00 91.00 86 VAL A O 1
ATOM 716 N N . ILE A 1 87 ? 6.616 -2.838 0.106 1.00 91.19 87 ILE A N 1
ATOM 717 C CA . ILE A 1 87 ? 6.219 -3.794 -0.933 1.00 91.19 87 ILE A CA 1
ATOM 718 C C . ILE A 1 87 ? 4.790 -4.303 -0.742 1.00 91.19 87 ILE A C 1
ATOM 720 O O . ILE A 1 87 ? 4.032 -4.322 -1.712 1.00 91.19 87 ILE A O 1
ATOM 724 N N . ILE A 1 88 ? 4.395 -4.659 0.484 1.00 91.50 88 ILE A N 1
ATOM 725 C CA . ILE A 1 88 ? 3.014 -5.057 0.802 1.00 91.50 88 ILE A CA 1
ATOM 726 C C . ILE A 1 88 ? 2.057 -3.908 0.480 1.00 91.50 88 ILE A C 1
ATOM 728 O O . ILE A 1 88 ? 1.044 -4.114 -0.182 1.00 91.50 88 ILE A O 1
ATOM 732 N N . GLY A 1 89 ? 2.404 -2.678 0.868 1.00 92.19 89 GLY A N 1
ATOM 733 C CA . GLY A 1 89 ? 1.610 -1.501 0.520 1.00 92.19 89 GLY A CA 1
ATOM 734 C C . GLY A 1 89 ? 1.494 -1.268 -0.987 1.00 92.19 89 GLY A C 1
ATOM 735 O O . GLY A 1 89 ? 0.427 -0.893 -1.466 1.00 92.19 89 GLY A O 1
ATOM 736 N N . SER A 1 90 ? 2.563 -1.533 -1.744 1.00 89.81 90 SER A N 1
ATOM 737 C CA . SER A 1 90 ? 2.531 -1.484 -3.211 1.00 89.81 90 SER A CA 1
ATOM 738 C C . SER A 1 90 ? 1.580 -2.547 -3.775 1.00 89.81 90 SER A C 1
ATOM 740 O O . SER A 1 90 ? 0.816 -2.261 -4.691 1.00 89.81 90 SER A O 1
ATOM 742 N N . GLU A 1 91 ? 1.579 -3.758 -3.210 1.00 89.44 91 GLU A N 1
ATOM 743 C CA . GLU A 1 91 ? 0.674 -4.839 -3.620 1.00 89.44 91 GLU A CA 1
ATOM 744 C C . GLU A 1 91 ? -0.794 -4.498 -3.332 1.00 89.44 91 GLU A C 1
ATOM 746 O O . GLU A 1 91 ? -1.648 -4.788 -4.167 1.00 89.44 91 GLU A O 1
ATOM 751 N N . VAL A 1 92 ? -1.089 -3.835 -2.207 1.00 92.31 92 VAL A N 1
ATOM 752 C CA . VAL A 1 92 ? -2.438 -3.324 -1.912 1.00 92.31 92 VAL A CA 1
ATOM 753 C C . VAL A 1 92 ? -2.896 -2.367 -3.010 1.00 92.31 92 VAL A C 1
ATOM 755 O O . VAL A 1 92 ? -3.944 -2.597 -3.610 1.00 92.31 92 VAL A O 1
ATOM 758 N N . ALA A 1 93 ? -2.098 -1.339 -3.322 1.00 90.38 93 ALA A N 1
ATOM 759 C CA . ALA A 1 93 ? -2.443 -0.362 -4.355 1.00 90.38 93 ALA A CA 1
ATOM 760 C C . ALA A 1 93 ? -2.683 -1.036 -5.719 1.00 90.38 93 ALA A C 1
ATOM 762 O O . ALA A 1 93 ? -3.695 -0.796 -6.376 1.00 90.38 93 ALA A O 1
ATOM 763 N N . LEU A 1 94 ? -1.797 -1.958 -6.106 1.00 87.75 94 LEU A N 1
ATOM 764 C CA . LEU A 1 94 ? -1.914 -2.715 -7.353 1.00 87.75 94 LEU A CA 1
ATOM 765 C C . LEU A 1 94 ? -3.164 -3.603 -7.399 1.00 87.75 94 LEU A C 1
ATOM 767 O O . LEU A 1 94 ? -3.823 -3.677 -8.437 1.00 87.75 94 LEU A O 1
ATOM 771 N N . LYS A 1 95 ? -3.503 -4.291 -6.301 1.00 89.50 95 LYS A N 1
ATOM 772 C CA . LYS A 1 95 ? -4.714 -5.122 -6.216 1.00 89.50 95 LYS A CA 1
ATOM 773 C C . LYS A 1 95 ? -5.985 -4.276 -6.272 1.00 89.50 95 LYS A C 1
ATOM 775 O O . LYS A 1 95 ? -6.944 -4.705 -6.912 1.00 89.50 95 LYS A O 1
ATOM 780 N N . MET A 1 96 ? -5.981 -3.091 -5.663 1.00 90.56 96 MET A N 1
ATOM 781 C CA . MET A 1 96 ? -7.094 -2.139 -5.719 1.00 90.56 96 MET A CA 1
ATOM 782 C C . MET A 1 96 ? -7.363 -1.668 -7.142 1.00 90.56 96 MET A C 1
ATOM 784 O O . MET A 1 96 ? -8.459 -1.886 -7.658 1.00 90.56 96 MET A O 1
ATOM 788 N N . GLU A 1 97 ? -6.349 -1.130 -7.819 1.00 86.38 97 GLU A N 1
ATOM 789 C CA . GLU A 1 97 ? -6.502 -0.696 -9.210 1.00 86.38 97 GLU A CA 1
ATOM 790 C C . GLU A 1 97 ? -6.928 -1.848 -10.125 1.00 86.38 97 GLU A C 1
ATOM 792 O O . GLU A 1 97 ? -7.811 -1.699 -10.969 1.00 86.38 97 GLU A O 1
ATOM 797 N N . ALA A 1 98 ? -6.341 -3.034 -9.935 1.00 84.38 98 ALA A N 1
ATOM 798 C CA . ALA A 1 98 ? -6.692 -4.216 -10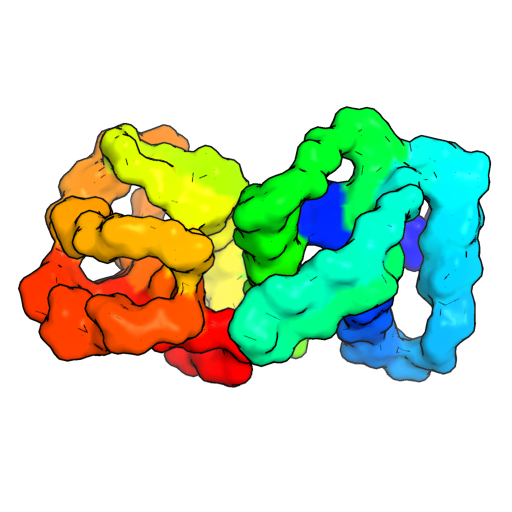.713 1.00 84.38 98 ALA A CA 1
ATOM 799 C C . ALA A 1 98 ? -8.124 -4.717 -10.468 1.00 84.38 98 ALA A C 1
ATOM 801 O O . ALA A 1 98 ? -8.633 -5.481 -11.286 1.00 84.38 98 ALA A O 1
ATOM 802 N N . SER A 1 99 ? -8.749 -4.324 -9.357 1.00 87.81 99 SER A N 1
ATOM 803 C CA . SER A 1 99 ? -10.123 -4.694 -8.999 1.00 87.81 99 SER A CA 1
ATOM 804 C C . SER A 1 99 ? -11.139 -3.600 -9.355 1.00 87.81 99 SER A C 1
ATOM 806 O O . SER A 1 99 ? -12.310 -3.722 -8.998 1.00 87.81 99 SER A O 1
ATOM 808 N N . GLY A 1 100 ? -10.703 -2.554 -10.070 1.00 87.31 100 GLY A N 1
ATOM 809 C CA . GLY A 1 100 ? -11.552 -1.470 -10.570 1.00 87.31 100 GLY A CA 1
ATOM 810 C C . GLY A 1 100 ? -11.687 -0.265 -9.637 1.00 87.31 100 GLY A C 1
ATOM 811 O O . GLY A 1 100 ? -12.437 0.652 -9.962 1.00 87.31 100 GLY A O 1
ATOM 812 N N . TYR A 1 101 ? -10.968 -0.240 -8.511 1.00 91.81 101 TYR A N 1
ATOM 813 C CA . TYR A 1 101 ? -10.960 0.900 -7.594 1.00 91.81 101 TYR A CA 1
ATOM 814 C C . TYR A 1 101 ? -10.021 1.992 -8.112 1.00 91.81 101 TYR A C 1
ATOM 816 O O . TYR A 1 101 ? -8.947 1.703 -8.644 1.00 91.81 101 TYR A O 1
ATOM 824 N N . GLU A 1 102 ? -10.399 3.255 -7.927 1.00 91.62 102 GLU A N 1
ATOM 825 C CA . GLU A 1 102 ? -9.597 4.392 -8.384 1.00 91.62 102 GLU A CA 1
ATOM 826 C C . GLU A 1 102 ? -8.943 5.099 -7.199 1.00 91.62 102 GLU A C 1
ATOM 828 O O . GLU A 1 102 ? -9.614 5.772 -6.420 1.00 91.62 102 GLU A O 1
ATOM 833 N N . ILE A 1 103 ? -7.624 4.968 -7.064 1.00 91.88 103 ILE A N 1
ATOM 834 C CA . ILE A 1 103 ? -6.872 5.588 -5.969 1.00 91.88 103 ILE A CA 1
ATOM 835 C C . ILE A 1 103 ? -6.713 7.088 -6.239 1.00 91.88 103 ILE A C 1
ATOM 837 O O . ILE A 1 103 ? -6.085 7.487 -7.218 1.00 91.88 103 ILE A O 1
ATOM 841 N N . LYS A 1 104 ? -7.247 7.924 -5.343 1.00 92.38 104 LYS A N 1
ATOM 842 C CA . LYS A 1 104 ? -7.122 9.389 -5.389 1.00 92.38 104 LYS A CA 1
ATOM 843 C C . LYS A 1 104 ? -5.934 9.883 -4.575 1.00 92.38 104 LYS A C 1
ATOM 845 O O . LYS A 1 104 ? -5.180 10.734 -5.044 1.00 92.38 104 LYS A O 1
ATOM 850 N N . ARG A 1 105 ? -5.736 9.336 -3.371 1.00 91.12 105 ARG A N 1
ATOM 851 C CA . ARG A 1 105 ? -4.596 9.663 -2.500 1.00 91.12 105 ARG A CA 1
ATOM 852 C C . ARG A 1 105 ? -4.027 8.401 -1.877 1.00 91.12 105 ARG A C 1
ATOM 854 O O . ARG A 1 105 ? -4.772 7.526 -1.449 1.00 91.12 105 ARG A O 1
ATOM 861 N N . PHE A 1 106 ? -2.701 8.330 -1.810 1.00 91.81 106 PHE A N 1
ATOM 862 C CA . PHE A 1 106 ? -1.970 7.219 -1.210 1.00 91.81 106 PHE A CA 1
ATOM 863 C C . PHE A 1 106 ? -0.792 7.771 -0.408 1.00 91.81 106 PHE A C 1
ATOM 865 O O . PHE A 1 106 ? 0.253 8.122 -0.961 1.00 91.81 106 PHE A O 1
ATOM 872 N N . TYR A 1 107 ? -0.972 7.893 0.903 1.00 91.38 107 TYR A N 1
ATOM 873 C CA . TYR A 1 107 ? 0.040 8.431 1.807 1.00 91.38 107 TYR A CA 1
ATOM 874 C C . TYR A 1 107 ? 0.643 7.309 2.636 1.00 91.38 107 TYR A C 1
ATOM 876 O O . TYR A 1 107 ? -0.073 6.454 3.142 1.00 91.38 107 TYR A O 1
ATOM 884 N N . ARG A 1 108 ? 1.970 7.313 2.779 1.00 90.25 108 ARG A N 1
ATOM 885 C CA . ARG A 1 108 ? 2.712 6.319 3.562 1.00 90.25 108 ARG A CA 1
ATOM 886 C C . ARG A 1 108 ? 3.214 6.929 4.864 1.00 90.25 108 ARG A C 1
ATOM 888 O O . ARG A 1 108 ? 3.564 8.106 4.876 1.00 90.25 108 ARG A O 1
ATOM 895 N N . ASN A 1 109 ? 3.356 6.099 5.896 1.00 90.62 109 ASN A N 1
ATOM 896 C CA . ASN A 1 109 ? 3.933 6.462 7.196 1.00 90.62 109 ASN A CA 1
ATOM 897 C C . ASN A 1 109 ? 3.256 7.690 7.820 1.00 90.62 109 ASN A C 1
ATOM 899 O O . ASN A 1 109 ? 3.918 8.637 8.244 1.00 90.62 109 ASN A O 1
ATOM 903 N N . ILE A 1 110 ? 1.929 7.682 7.815 1.00 93.12 110 ILE A N 1
ATOM 904 C CA . ILE A 1 110 ? 1.118 8.781 8.324 1.00 93.12 110 ILE A CA 1
ATOM 905 C C . ILE A 1 110 ? 0.987 8.716 9.846 1.00 93.12 110 ILE A C 1
ATOM 907 O O . ILE A 1 110 ? 1.037 7.642 10.447 1.00 93.12 110 ILE A O 1
ATOM 911 N N . THR A 1 111 ? 0.764 9.873 10.459 1.00 94.38 111 THR A N 1
ATOM 912 C CA . THR A 1 111 ? 0.502 9.996 11.895 1.00 94.38 111 THR A CA 1
ATOM 913 C C . THR A 1 111 ? -0.917 10.513 12.098 1.00 94.38 111 THR A C 1
ATOM 915 O O . THR A 1 111 ? -1.319 11.497 11.478 1.00 94.38 111 THR A O 1
ATOM 918 N N . ILE A 1 112 ? -1.678 9.845 12.960 1.00 93.50 112 ILE A N 1
ATOM 919 C CA . ILE A 1 112 ? -3.022 10.256 13.373 1.00 93.50 112 ILE A CA 1
ATOM 920 C C . ILE A 1 112 ? -2.990 10.380 14.886 1.00 93.50 112 ILE A C 1
ATOM 922 O O . ILE A 1 112 ? -2.736 9.390 15.577 1.00 93.50 112 ILE A O 1
ATOM 926 N N . ASP A 1 113 ? -3.215 11.596 15.383 1.00 91.75 113 ASP A N 1
ATOM 927 C CA . ASP A 1 113 ? -2.936 11.957 16.771 1.00 91.75 113 ASP A CA 1
ATOM 928 C C . ASP A 1 113 ? -1.480 11.589 17.138 1.00 91.75 113 ASP A C 1
ATOM 930 O O . ASP A 1 113 ? -0.542 12.169 16.589 1.00 91.75 113 ASP A O 1
ATOM 934 N N . LYS A 1 114 ? -1.263 10.593 18.006 1.00 91.00 114 LYS A N 1
ATOM 935 C CA . LYS A 1 114 ? 0.077 10.114 18.401 1.00 91.00 114 LYS A CA 1
ATOM 936 C C . LYS A 1 114 ? 0.471 8.780 17.761 1.00 91.00 114 LYS A C 1
ATOM 938 O O . LYS A 1 114 ? 1.592 8.308 17.956 1.00 91.00 114 LYS A O 1
ATOM 943 N N . ASP A 1 115 ? -0.430 8.163 17.001 1.00 92.88 115 ASP A N 1
ATOM 944 C CA . ASP A 1 115 ? -0.251 6.820 16.462 1.00 92.88 115 ASP A CA 1
ATOM 945 C C . ASP A 1 115 ? 0.168 6.844 14.989 1.00 92.88 115 ASP A C 1
ATOM 947 O O . ASP A 1 115 ? -0.429 7.521 14.151 1.00 92.88 115 ASP A O 1
ATOM 951 N N . LYS A 1 116 ? 1.178 6.038 14.645 1.00 92.94 116 LYS A N 1
ATOM 952 C CA . LYS A 1 116 ? 1.640 5.876 13.259 1.00 92.94 116 LYS A CA 1
ATOM 953 C C . LYS A 1 116 ? 0.879 4.770 12.550 1.00 92.94 116 LYS A C 1
ATOM 955 O O . LYS A 1 116 ? 0.829 3.656 13.068 1.00 92.94 116 LYS A O 1
ATOM 960 N N . TYR A 1 117 ? 0.374 5.039 11.354 1.00 94.38 117 TYR A N 1
ATOM 961 C CA . TYR A 1 117 ? -0.202 4.060 10.431 1.00 94.38 117 TYR A CA 1
ATOM 962 C C . TYR A 1 117 ? 0.677 3.942 9.184 1.00 94.38 117 TYR A C 1
ATOM 964 O O . TYR A 1 117 ? 1.339 4.899 8.777 1.00 94.38 117 TYR A O 1
ATOM 972 N N . ASP A 1 118 ? 0.709 2.757 8.578 1.00 94.50 118 ASP A N 1
ATOM 973 C CA . ASP A 1 118 ? 1.603 2.512 7.448 1.00 94.50 118 ASP A CA 1
ATOM 974 C C . ASP A 1 118 ? 1.078 3.169 6.170 1.00 94.50 118 ASP A C 1
ATOM 976 O O . ASP A 1 118 ? 1.878 3.680 5.381 1.00 94.50 118 ASP A O 1
ATOM 980 N N . ILE A 1 119 ? -0.245 3.181 5.962 1.00 95.25 119 ILE A N 1
ATOM 981 C CA . ILE A 1 119 ? -0.871 3.778 4.775 1.00 95.25 119 ILE A CA 1
ATOM 982 C C . ILE A 1 119 ? -2.189 4.468 5.144 1.00 95.25 119 ILE A C 1
ATOM 984 O O . ILE A 1 119 ? -2.990 3.929 5.907 1.00 95.25 119 ILE A O 1
ATOM 988 N N . TYR A 1 120 ? -2.429 5.630 4.545 1.00 95.56 120 TYR A N 1
ATOM 989 C CA . TYR A 1 120 ? -3.765 6.178 4.325 1.00 95.56 120 TYR A CA 1
ATOM 990 C C . TYR A 1 120 ? -4.081 6.123 2.840 1.00 95.56 120 TYR A C 1
ATOM 992 O O . TYR A 1 120 ? -3.241 6.484 2.007 1.00 95.56 120 TYR A O 1
ATOM 1000 N N . ILE A 1 121 ? -5.293 5.687 2.523 1.00 94.94 121 ILE A N 1
ATOM 1001 C CA . ILE A 1 121 ? -5.782 5.633 1.158 1.00 94.94 121 ILE A CA 1
ATOM 1002 C C . ILE A 1 121 ? -7.155 6.288 1.048 1.00 94.94 121 ILE A C 1
ATOM 1004 O O . ILE A 1 121 ? -8.056 6.030 1.842 1.00 94.94 121 ILE A O 1
ATOM 1008 N N . GLU A 1 122 ? -7.290 7.124 0.027 1.00 95.19 122 GLU A N 1
ATOM 1009 C CA . GLU A 1 122 ? -8.544 7.715 -0.426 1.00 95.19 122 GLU A CA 1
ATOM 1010 C C . GLU A 1 122 ? -8.797 7.197 -1.837 1.00 95.19 122 GLU A C 1
ATOM 1012 O O . GLU A 1 122 ? -7.913 7.291 -2.698 1.00 95.19 122 GLU A O 1
ATOM 1017 N N . TYR A 1 123 ? -9.965 6.614 -2.076 1.00 94.62 123 TYR A N 1
ATOM 1018 C CA . TYR A 1 123 ? -10.265 5.945 -3.337 1.00 94.62 123 TYR A CA 1
ATOM 1019 C C . TYR A 1 123 ? -11.743 6.052 -3.702 1.00 94.62 123 TYR A C 1
ATOM 1021 O O . TYR A 1 123 ? -12.588 6.268 -2.839 1.00 94.62 123 TYR A O 1
ATOM 1029 N N . LEU A 1 124 ? -12.053 5.906 -4.990 1.00 95.12 124 LEU A N 1
ATOM 1030 C CA . LEU A 1 124 ? -13.418 5.663 -5.446 1.00 95.12 124 LEU A CA 1
ATOM 1031 C C . LEU A 1 124 ? -13.670 4.158 -5.483 1.00 95.12 124 LEU A C 1
ATOM 1033 O O . LEU A 1 124 ? -12.878 3.411 -6.072 1.00 95.12 124 LEU A O 1
ATOM 1037 N N . ASP A 1 125 ? -14.767 3.733 -4.865 1.00 93.12 125 ASP A N 1
ATOM 1038 C CA . ASP A 1 125 ? -15.270 2.370 -4.990 1.00 93.12 125 ASP A CA 1
ATOM 1039 C C . ASP A 1 125 ? -15.894 2.113 -6.375 1.00 93.12 125 ASP A C 1
ATOM 1041 O O . ASP A 1 125 ? -15.891 2.969 -7.271 1.00 93.12 125 ASP A O 1
ATOM 1045 N N . LYS A 1 126 ? -16.395 0.891 -6.576 1.00 89.38 126 LYS A N 1
ATOM 1046 C CA . LYS A 1 126 ? -17.009 0.473 -7.845 1.00 89.38 126 LYS A CA 1
ATOM 1047 C C . LYS A 1 126 ? -18.267 1.276 -8.183 1.00 89.38 126 LYS A C 1
ATOM 1049 O O . LYS A 1 126 ? -18.551 1.467 -9.362 1.00 89.38 126 LYS A O 1
ATOM 1054 N N . ASP A 1 127 ? -18.939 1.810 -7.167 1.00 92.81 127 ASP A N 1
ATOM 1055 C CA . ASP A 1 127 ? -20.121 2.663 -7.293 1.00 92.81 127 ASP A CA 1
ATOM 1056 C C . ASP A 1 127 ? -19.747 4.151 -7.410 1.00 92.81 127 ASP A C 1
ATOM 1058 O O . ASP A 1 127 ? -20.608 5.025 -7.302 1.00 92.81 127 ASP A O 1
ATOM 1062 N N . LYS A 1 128 ? -18.458 4.457 -7.621 1.00 92.81 128 LYS A N 1
ATOM 1063 C CA . LYS A 1 128 ? -17.904 5.816 -7.706 1.00 92.81 128 LYS A CA 1
ATOM 1064 C C . LYS A 1 128 ? -18.118 6.651 -6.442 1.00 92.81 128 LYS A C 1
ATOM 1066 O O . LYS A 1 128 ? -18.046 7.879 -6.505 1.00 92.81 128 LYS A O 1
ATOM 1071 N N . LYS A 1 129 ? -18.305 6.015 -5.285 1.00 94.56 129 LYS A N 1
ATOM 1072 C CA . LYS A 1 129 ? -18.355 6.711 -3.997 1.00 94.56 129 LYS A CA 1
ATOM 1073 C C . LYS A 1 129 ? -16.948 6.862 -3.442 1.00 94.56 129 LYS A C 1
ATOM 1075 O O . LYS A 1 129 ? -16.132 5.944 -3.508 1.00 94.56 129 LYS A O 1
ATOM 1080 N N . LEU A 1 130 ? -16.667 8.044 -2.907 1.00 95.19 130 LEU A N 1
ATOM 1081 C CA . LEU A 1 130 ? -15.396 8.339 -2.260 1.00 95.19 130 LEU A CA 1
ATOM 1082 C C . LEU A 1 130 ? -15.335 7.630 -0.905 1.00 95.19 130 LEU A C 1
ATOM 1084 O O . LEU A 1 130 ? -16.260 7.750 -0.107 1.00 95.19 130 LEU A O 1
ATOM 1088 N N . ARG A 1 131 ? -14.243 6.905 -0.662 1.00 95.56 131 ARG A N 1
ATOM 1089 C CA . ARG A 1 131 ? -13.980 6.125 0.551 1.00 95.56 131 ARG A CA 1
ATOM 1090 C C . ARG A 1 131 ? -12.604 6.437 1.117 1.00 95.56 131 ARG A C 1
ATOM 1092 O O . ARG A 1 131 ? -11.674 6.756 0.368 1.0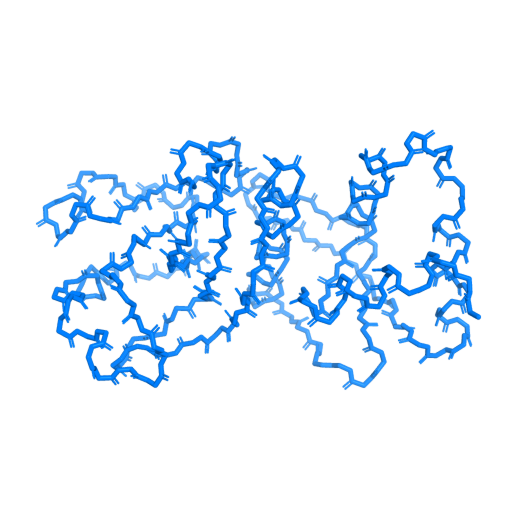0 95.56 131 ARG A O 1
ATOM 1099 N N . GLN A 1 132 ? -12.470 6.304 2.434 1.00 94.88 132 GLN A N 1
ATOM 1100 C CA . GLN A 1 132 ? -11.201 6.438 3.150 1.00 94.88 132 GLN A CA 1
ATOM 1101 C C . GLN A 1 132 ? -10.881 5.180 3.955 1.00 94.88 132 GLN A C 1
ATOM 1103 O O . GLN A 1 132 ? -11.747 4.576 4.585 1.00 94.88 132 GLN A O 1
ATOM 1108 N N . LYS A 1 133 ? -9.604 4.789 3.967 1.00 95.44 133 LYS A N 1
ATOM 1109 C CA . LYS A 1 133 ? -9.145 3.629 4.735 1.00 95.44 133 LYS A CA 1
ATOM 1110 C C . LYS A 1 133 ? -7.750 3.845 5.294 1.00 95.44 133 LYS A C 1
ATOM 1112 O O . LYS A 1 133 ? -6.887 4.469 4.672 1.00 95.44 133 LYS A O 1
ATOM 1117 N N . LEU A 1 134 ? -7.530 3.300 6.481 1.00 96.44 134 LEU A N 1
ATOM 1118 C CA . LEU A 1 134 ? -6.226 3.233 7.123 1.00 96.44 134 LEU A CA 1
ATOM 1119 C C . LEU A 1 134 ? -5.703 1.813 7.044 1.00 96.44 134 LEU A C 1
ATOM 1121 O O . LEU A 1 134 ? -6.459 0.866 7.227 1.00 96.44 134 LEU A O 1
ATOM 1125 N N . ILE A 1 135 ? -4.406 1.656 6.810 1.00 95.75 135 ILE A N 1
ATOM 1126 C CA . ILE A 1 135 ? -3.768 0.345 6.759 1.00 95.75 135 ILE A CA 1
ATOM 1127 C C . ILE A 1 135 ? -2.596 0.312 7.730 1.00 95.75 135 ILE A C 1
ATOM 1129 O O . ILE A 1 135 ? -1.764 1.224 7.772 1.00 95.75 135 ILE A O 1
ATOM 1133 N N . ASP A 1 136 ? -2.535 -0.761 8.510 1.00 94.19 136 ASP A N 1
ATOM 1134 C CA . ASP A 1 136 ? -1.471 -1.033 9.469 1.00 94.19 136 ASP A CA 1
ATOM 1135 C C . ASP A 1 136 ? -0.899 -2.433 9.226 1.00 94.19 136 ASP A C 1
ATOM 1137 O O . ASP A 1 136 ? -1.576 -3.442 9.397 1.00 94.19 136 ASP A O 1
ATOM 1141 N N . ILE A 1 137 ? 0.356 -2.496 8.799 1.00 93.38 137 ILE A N 1
ATOM 1142 C CA . ILE A 1 137 ? 1.062 -3.717 8.425 1.00 93.38 137 ILE A CA 1
ATOM 1143 C C . ILE A 1 137 ? 1.897 -4.170 9.629 1.00 93.38 137 ILE A C 1
ATOM 1145 O O . ILE A 1 137 ? 2.902 -3.546 9.990 1.00 93.38 137 ILE A O 1
ATOM 1149 N N . LYS A 1 138 ? 1.501 -5.278 10.262 1.00 90.94 138 LYS A N 1
ATOM 1150 C CA . LYS A 1 138 ? 2.165 -5.826 11.455 1.00 90.94 138 LYS A CA 1
ATOM 1151 C C . LYS A 1 138 ? 3.046 -7.018 11.101 1.00 90.94 138 LYS A C 1
ATOM 1153 O O . LYS A 1 138 ? 2.541 -8.062 10.694 1.00 90.94 138 LYS A O 1
ATOM 1158 N N . LEU A 1 139 ? 4.357 -6.834 11.295 1.00 86.50 139 LEU A N 1
ATOM 1159 C CA . LEU A 1 139 ? 5.425 -7.768 10.921 1.00 86.50 139 LEU A CA 1
ATOM 1160 C C . LEU A 1 139 ? 6.290 -8.183 12.135 1.00 86.50 139 LEU A C 1
ATOM 1162 O O . LEU A 1 139 ? 7.509 -8.044 12.083 1.00 86.50 139 LEU A O 1
ATOM 1166 N N . SER A 1 140 ? 5.685 -8.639 13.231 1.00 73.50 140 SER A N 1
ATOM 1167 C CA . SER A 1 140 ? 6.320 -8.953 14.530 1.00 73.50 140 SER A CA 1
ATOM 1168 C C . SER A 1 140 ? 6.638 -7.773 15.462 1.00 73.50 140 SER A C 1
ATOM 1170 O O . SER A 1 140 ? 7.795 -7.461 15.734 1.00 73.50 140 SER A O 1
ATOM 1172 N N . ASP A 1 141 ? 5.583 -7.150 15.997 1.00 64.38 141 ASP A N 1
ATOM 1173 C CA . ASP A 1 141 ? 5.643 -6.224 17.138 1.00 64.38 141 ASP A CA 1
ATOM 1174 C C . ASP A 1 141 ? 4.549 -6.570 18.161 1.00 64.38 141 ASP A C 1
ATOM 1176 O O . ASP A 1 141 ? 3.531 -7.176 17.821 1.00 64.38 141 ASP A O 1
ATOM 1180 N N . VAL A 1 142 ? 4.729 -6.120 19.409 1.00 72.69 142 VAL A N 1
ATOM 1181 C CA . VAL A 1 142 ? 3.703 -6.193 20.461 1.00 72.69 142 VAL A CA 1
ATOM 1182 C C . VAL A 1 142 ? 2.421 -5.503 19.987 1.00 72.69 142 VAL A C 1
ATOM 1184 O O . VAL A 1 142 ? 2.419 -4.315 19.648 1.00 72.69 142 VAL A O 1
ATOM 1187 N N . PHE A 1 143 ? 1.309 -6.239 19.995 1.00 78.94 143 PHE A N 1
ATOM 1188 C CA . PHE A 1 143 ? 0.003 -5.695 19.646 1.00 78.94 143 PHE A CA 1
ATOM 1189 C C . PHE A 1 143 ? -0.463 -4.680 20.697 1.00 78.94 143 PHE A C 1
ATOM 1191 O O . PHE A 1 143 ? -0.781 -5.030 21.832 1.00 78.94 143 PHE A O 1
ATOM 1198 N N . LYS A 1 144 ? -0.538 -3.405 20.306 1.00 83.25 144 LYS A N 1
ATOM 1199 C CA . LYS A 1 144 ? -1.071 -2.321 21.141 1.00 83.25 144 LYS A CA 1
ATOM 1200 C C . LYS A 1 144 ? -2.492 -1.975 20.709 1.00 83.25 144 LYS A C 1
ATOM 1202 O O . LYS A 1 144 ? -2.697 -1.092 19.882 1.00 83.25 144 LYS A O 1
ATOM 1207 N N . GLY A 1 145 ? -3.481 -2.650 21.293 1.00 82.75 145 GLY A N 1
ATOM 1208 C CA . GLY A 1 145 ? -4.898 -2.428 20.979 1.00 82.75 145 GLY A CA 1
ATOM 1209 C C . GLY A 1 145 ? -5.388 -0.990 21.219 1.00 82.75 145 GLY A C 1
ATOM 1210 O O . GLY A 1 145 ? -6.279 -0.515 20.520 1.00 82.75 145 GLY A O 1
ATOM 1211 N N . SER A 1 146 ? -4.763 -0.253 22.146 1.00 87.44 146 SER A N 1
ATOM 1212 C CA . SER A 1 146 ? -5.050 1.168 22.412 1.00 87.44 146 SER A CA 1
ATOM 1213 C C . SER A 1 146 ? -4.896 2.070 21.183 1.00 87.44 146 SER A C 1
ATOM 1215 O O . SER A 1 146 ? -5.572 3.098 21.096 1.00 87.44 146 SER A O 1
ATOM 1217 N N . LYS A 1 147 ? -4.074 1.667 20.206 1.00 90.69 147 LYS A N 1
ATOM 1218 C CA . LYS A 1 147 ? -3.920 2.364 18.926 1.00 90.69 147 LYS A CA 1
ATOM 1219 C C . LYS A 1 147 ? -5.257 2.544 18.197 1.00 90.69 147 LYS A C 1
ATOM 1221 O O . LYS A 1 147 ? -5.504 3.602 17.626 1.00 90.69 147 LYS A O 1
ATOM 1226 N N . TYR A 1 148 ? -6.142 1.554 18.266 1.00 91.44 148 TYR A N 1
ATOM 1227 C CA . TYR A 1 148 ? -7.391 1.541 17.497 1.00 91.44 148 TYR A CA 1
ATOM 1228 C C . TYR A 1 148 ? -8.606 2.057 18.278 1.00 91.44 148 TYR A C 1
ATOM 1230 O O . TYR A 1 148 ? -9.690 2.182 17.710 1.00 91.44 148 TYR A O 1
ATOM 1238 N N . LYS A 1 149 ? -8.442 2.369 19.570 1.00 90.00 149 LYS A N 1
ATOM 1239 C CA . LYS A 1 149 ? -9.501 2.957 20.404 1.00 90.00 149 LYS A CA 1
ATOM 1240 C C . LYS A 1 149 ? -9.726 4.424 20.055 1.00 90.00 149 LYS A C 1
ATOM 1242 O O . LYS A 1 149 ? -8.780 5.122 19.695 1.00 90.00 149 LYS A O 1
ATOM 1247 N N . ASN A 1 150 ? -10.964 4.888 20.238 1.00 90.25 150 ASN A N 1
ATOM 1248 C CA . ASN A 1 150 ? -11.363 6.295 20.108 1.00 90.25 150 ASN A CA 1
ATOM 1249 C C . ASN A 1 150 ? -10.924 6.933 18.780 1.00 90.25 150 ASN A C 1
ATOM 1251 O O . ASN A 1 150 ? -10.583 8.113 18.732 1.00 90.25 150 ASN A O 1
ATOM 1255 N N . LEU A 1 151 ? -10.926 6.152 17.693 1.00 91.31 151 LEU A N 1
ATOM 1256 C CA . LEU A 1 151 ? -10.548 6.629 16.365 1.00 91.31 151 LEU A CA 1
ATOM 1257 C C . LEU A 1 151 ? -11.310 7.898 15.931 1.00 91.31 151 LEU A C 1
ATOM 1259 O O . LEU A 1 151 ? -10.639 8.784 15.409 1.00 91.31 151 LEU A O 1
ATOM 1263 N N . PRO A 1 152 ? -12.626 8.058 16.212 1.00 91.88 152 PRO A N 1
ATOM 1264 C CA . PRO A 1 152 ? -13.350 9.289 15.885 1.00 91.88 152 PRO A CA 1
ATOM 1265 C C . PRO A 1 152 ? -12.734 10.551 16.502 1.00 91.88 152 PRO A C 1
ATOM 1267 O O . PRO A 1 152 ? -12.747 11.600 15.876 1.00 91.88 152 PRO A O 1
ATOM 1270 N N . TYR A 1 153 ? -12.143 10.446 17.696 1.00 92.44 153 TYR A N 1
ATOM 1271 C CA . TYR A 1 153 ? -11.427 11.552 18.337 1.00 92.44 153 TYR A CA 1
ATOM 1272 C C . TYR A 1 153 ? -10.004 11.713 17.787 1.00 92.44 153 TYR A C 1
ATOM 1274 O O . TYR A 1 153 ? -9.507 12.816 17.611 1.00 92.44 153 TYR A O 1
ATOM 1282 N N . LYS A 1 154 ? -9.309 10.614 17.479 1.00 92.56 154 LYS A N 1
ATOM 1283 C CA . LYS A 1 154 ? -7.932 10.703 16.967 1.00 92.56 154 LYS A CA 1
ATOM 1284 C C . LYS A 1 154 ? -7.863 11.370 15.594 1.00 92.56 154 LYS A C 1
ATOM 1286 O O . LYS A 1 154 ? -6.906 12.090 15.315 1.00 92.56 154 LYS A O 1
ATOM 1291 N N . ILE A 1 155 ? -8.861 11.142 14.739 1.00 93.50 155 ILE A N 1
ATOM 1292 C CA . ILE A 1 155 ? -8.887 11.729 13.393 1.00 93.50 155 ILE A CA 1
ATOM 1293 C C . ILE A 1 155 ? -9.102 13.245 13.410 1.00 93.50 155 ILE A C 1
ATOM 1295 O O . ILE A 1 155 ? -8.580 13.912 12.523 1.00 93.50 155 ILE A O 1
ATOM 1299 N N . THR A 1 156 ? -9.770 13.808 14.426 1.00 90.69 156 THR A N 1
ATOM 1300 C CA . THR A 1 156 ? -9.947 15.269 14.535 1.00 90.69 156 THR A CA 1
ATOM 1301 C C . THR A 1 156 ? -8.637 15.992 14.841 1.00 90.69 156 THR A C 1
ATOM 1303 O O . THR A 1 156 ? -8.495 17.162 14.508 1.00 90.69 156 THR A O 1
ATOM 1306 N N . ASN A 1 157 ? -7.658 15.288 15.418 1.00 88.31 157 ASN A N 1
ATOM 1307 C CA . ASN A 1 157 ? -6.315 15.806 15.694 1.00 88.31 157 ASN A CA 1
ATOM 1308 C C . ASN A 1 157 ? -5.315 15.493 14.565 1.00 88.31 157 ASN A C 1
ATOM 1310 O O . ASN A 1 157 ? -4.102 15.595 14.760 1.00 88.31 157 ASN A O 1
ATOM 1314 N N . SER A 1 158 ? -5.787 15.046 13.398 1.00 89.38 158 SER A N 1
ATOM 1315 C CA . SER A 1 158 ? -4.936 14.737 12.249 1.00 89.38 158 SER A CA 1
ATOM 1316 C C . SER A 1 158 ? -4.911 15.884 11.244 1.00 89.38 158 SER A C 1
ATOM 1318 O O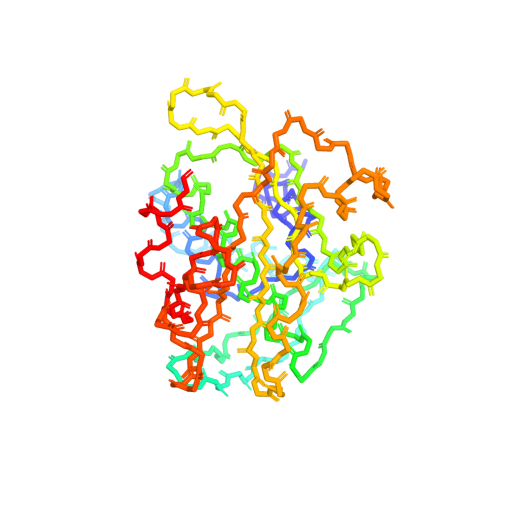 . SER A 1 158 ? -5.896 16.585 11.046 1.00 89.38 158 SER A O 1
ATOM 1320 N N . THR A 1 159 ? -3.788 16.036 10.542 1.00 88.81 159 THR A N 1
ATOM 1321 C CA . THR A 1 159 ? -3.683 16.926 9.376 1.00 88.81 159 THR A CA 1
ATOM 1322 C C . THR A 1 159 ? -4.320 16.332 8.119 1.00 88.81 159 THR A C 1
ATOM 1324 O O . THR A 1 159 ? -4.453 17.019 7.107 1.00 88.81 159 THR A O 1
ATOM 1327 N N . ILE A 1 160 ? -4.695 15.050 8.154 1.00 91.44 160 ILE A N 1
ATOM 1328 C CA . ILE A 1 160 ? -5.394 14.387 7.058 1.00 91.44 160 ILE A CA 1
ATOM 1329 C C . ILE A 1 160 ? -6.883 14.758 7.137 1.00 91.44 160 ILE A C 1
ATOM 1331 O O . ILE A 1 160 ? -7.495 14.561 8.187 1.00 91.44 160 ILE A O 1
ATOM 1335 N N . PRO A 1 161 ? -7.490 15.254 6.045 1.00 88.44 161 PRO A N 1
ATOM 1336 C CA . PRO A 1 161 ? -8.894 15.647 6.034 1.00 88.44 161 PRO A CA 1
ATOM 1337 C C . PRO A 1 161 ? -9.805 14.415 5.918 1.00 88.44 161 PRO A C 1
ATOM 1339 O O . PRO A 1 161 ? -10.191 14.007 4.820 1.00 88.44 161 PRO A O 1
ATOM 1342 N N . PHE A 1 162 ? -10.138 13.801 7.051 1.00 93.38 162 PHE A N 1
ATOM 1343 C CA . PHE A 1 162 ? -11.122 12.719 7.107 1.00 93.38 162 PHE A CA 1
ATOM 1344 C C . PHE A 1 162 ? -12.544 13.266 6.918 1.00 93.38 162 PHE A C 1
ATOM 1346 O O . PHE A 1 162 ? -12.919 14.228 7.582 1.00 93.38 162 PHE A O 1
ATOM 1353 N N . PHE A 1 163 ? -13.333 12.655 6.030 1.00 91.69 163 PHE A N 1
ATOM 1354 C CA . PHE A 1 163 ? -14.753 12.996 5.834 1.00 91.69 163 PHE A CA 1
ATOM 1355 C C . PHE A 1 163 ? -15.706 11.951 6.431 1.00 91.69 163 PHE A C 1
ATOM 1357 O O . PHE A 1 163 ? -16.893 12.214 6.594 1.00 91.69 163 PHE A O 1
ATOM 1364 N N . GLU A 1 164 ? -15.187 10.775 6.779 1.00 91.31 164 GLU A N 1
ATOM 1365 C CA . GLU A 1 164 ? -15.883 9.729 7.524 1.00 91.31 164 GLU A CA 1
ATOM 1366 C C . GLU A 1 164 ? -14.911 9.085 8.521 1.00 91.31 164 GLU A C 1
ATOM 1368 O O . GLU A 1 164 ? -13.693 9.251 8.411 1.00 91.31 164 GLU A O 1
ATOM 1373 N N . ILE A 1 165 ? -15.427 8.351 9.512 1.00 92.44 165 ILE A N 1
ATOM 1374 C CA . ILE A 1 165 ? -14.566 7.546 10.386 1.00 92.44 165 ILE A CA 1
ATOM 1375 C C . ILE A 1 165 ? -13.996 6.412 9.525 1.00 92.44 165 ILE A C 1
ATOM 1377 O O . ILE A 1 165 ? -14.765 5.541 9.113 1.00 92.44 165 ILE A O 1
ATOM 1381 N N . PRO A 1 166 ? -12.680 6.383 9.253 1.00 92.56 166 PRO A N 1
ATOM 1382 C CA . PRO A 1 166 ? -12.130 5.411 8.327 1.00 92.56 166 PRO A CA 1
ATOM 1383 C C . PRO A 1 166 ? -12.139 4.020 8.959 1.00 92.56 166 PRO A C 1
ATOM 1385 O O . PRO A 1 166 ? -11.849 3.847 10.148 1.00 92.56 166 PRO A O 1
ATOM 1388 N N . GLU A 1 167 ? -12.392 3.005 8.142 1.00 94.12 167 GLU A N 1
ATOM 1389 C CA . GLU A 1 167 ? -12.074 1.638 8.536 1.00 94.12 167 GLU A CA 1
ATOM 1390 C C . GLU A 1 167 ? -10.555 1.452 8.617 1.00 94.12 167 GLU A C 1
ATOM 1392 O O . GLU A 1 167 ? -9.785 2.030 7.842 1.00 94.12 167 GLU A O 1
ATOM 1397 N N . VAL A 1 168 ? -10.114 0.606 9.547 1.00 94.94 168 VAL A N 1
ATOM 1398 C CA . VAL A 1 168 ? -8.705 0.238 9.697 1.00 94.94 168 VAL A CA 1
ATOM 1399 C C . VAL A 1 168 ? -8.521 -1.198 9.238 1.00 94.94 168 VAL A C 1
ATOM 1401 O O . VAL A 1 168 ? -9.093 -2.120 9.808 1.00 94.94 168 VAL A O 1
ATOM 1404 N N . LEU A 1 169 ? -7.680 -1.405 8.237 1.00 95.25 169 LEU A N 1
ATOM 1405 C CA . LEU A 1 169 ? -7.286 -2.718 7.761 1.00 95.25 169 LEU A CA 1
ATOM 1406 C C . LEU A 1 169 ? -5.916 -3.085 8.333 1.00 95.25 169 LEU A C 1
ATOM 1408 O O . LEU A 1 169 ? -4.895 -2.490 7.986 1.00 95.25 169 LEU A O 1
ATOM 1412 N N . ILE A 1 170 ? -5.885 -4.077 9.212 1.00 93.69 170 ILE A N 1
ATOM 1413 C CA . ILE A 1 170 ? -4.644 -4.642 9.731 1.00 93.69 170 ILE A CA 1
ATOM 1414 C C . ILE A 1 170 ? -4.210 -5.774 8.810 1.00 93.69 170 ILE A C 1
ATOM 1416 O O . ILE A 1 170 ? -4.960 -6.718 8.579 1.00 93.69 170 ILE A O 1
ATOM 1420 N N . ILE A 1 171 ? -2.984 -5.686 8.306 1.00 92.75 171 ILE A N 1
ATOM 1421 C CA . ILE A 1 171 ? -2.376 -6.721 7.475 1.00 92.75 171 ILE A CA 1
ATOM 1422 C C . ILE A 1 171 ? -1.322 -7.435 8.312 1.00 92.75 171 ILE A C 1
ATOM 1424 O O . ILE A 1 171 ? -0.323 -6.825 8.704 1.00 92.75 171 ILE A O 1
ATOM 1428 N N . THR A 1 172 ? -1.530 -8.715 8.608 1.00 89.44 172 THR A N 1
ATOM 1429 C CA . THR A 1 172 ? -0.616 -9.470 9.470 1.00 89.44 172 THR A CA 1
ATOM 1430 C C . THR A 1 172 ? -0.716 -10.978 9.272 1.00 89.44 172 THR A C 1
ATOM 1432 O O . THR A 1 172 ? -1.753 -11.491 8.881 1.00 89.44 172 THR A O 1
ATOM 1435 N N . GLN A 1 173 ? 0.366 -11.701 9.562 1.00 82.94 173 GLN A N 1
ATOM 1436 C CA . GLN A 1 173 ? 0.361 -13.166 9.709 1.00 82.94 173 GLN A CA 1
ATOM 1437 C C . GLN A 1 173 ? 0.490 -13.597 11.182 1.00 82.94 173 GLN A C 1
ATOM 1439 O O . GLN A 1 173 ? 0.617 -14.783 11.479 1.00 82.94 173 GLN A O 1
ATOM 1444 N N . GLU A 1 174 ? 0.472 -12.641 12.113 1.00 80.88 174 GLU A N 1
ATOM 1445 C CA . GLU A 1 174 ? 0.627 -12.903 13.541 1.00 80.88 174 GLU A CA 1
ATOM 1446 C C . GLU A 1 174 ? -0.657 -13.504 14.118 1.00 80.88 174 GLU A C 1
ATOM 1448 O O . GLU A 1 174 ? -1.656 -12.809 14.288 1.00 80.88 174 GLU A O 1
ATOM 1453 N N . ARG A 1 175 ? -0.615 -14.787 14.499 1.00 75.38 175 ARG A N 1
ATOM 1454 C CA . ARG A 1 175 ? -1.770 -15.503 15.083 1.00 75.38 175 ARG A CA 1
ATOM 1455 C C . ARG A 1 175 ? -2.319 -14.851 16.354 1.00 75.38 175 ARG A C 1
ATOM 1457 O O . ARG A 1 175 ? -3.479 -15.035 16.683 1.00 75.38 175 ARG A O 1
ATOM 1464 N N . LEU A 1 176 ? -1.479 -14.107 17.076 1.00 74.62 176 LEU A N 1
ATOM 1465 C CA . LEU A 1 176 ? -1.855 -13.401 18.304 1.00 74.62 176 LEU A CA 1
ATOM 1466 C C . LEU A 1 176 ? -2.722 -12.157 18.052 1.00 74.62 176 LEU A C 1
ATOM 1468 O O . LEU A 1 176 ? -3.251 -11.586 19.013 1.00 74.62 176 LEU A O 1
ATOM 1472 N N . ILE A 1 177 ? -2.820 -11.713 16.798 1.00 78.06 177 ILE A N 1
ATOM 1473 C CA . ILE A 1 177 ? -3.651 -10.597 16.357 1.00 78.06 177 ILE A CA 1
ATOM 1474 C C . ILE A 1 177 ? -4.837 -11.198 15.601 1.00 78.06 177 ILE A C 1
ATOM 1476 O O . ILE A 1 177 ? -4.769 -11.433 14.398 1.00 78.06 177 ILE A O 1
ATOM 1480 N N . ASP A 1 178 ? -5.921 -11.457 16.325 1.00 78.81 178 ASP A N 1
ATOM 1481 C CA . ASP A 1 178 ? -7.137 -12.069 15.793 1.00 78.81 178 ASP A CA 1
ATOM 1482 C C . ASP A 1 178 ? -8.359 -11.154 15.955 1.00 78.81 178 ASP A C 1
ATOM 1484 O O . ASP A 1 178 ? -8.347 -10.159 16.686 1.00 78.81 178 ASP A O 1
ATOM 1488 N N . GLU A 1 179 ? -9.442 -11.487 15.251 1.00 77.69 179 GLU A N 1
ATOM 1489 C CA . GLU A 1 179 ? -10.666 -10.687 15.290 1.00 77.69 179 GLU A CA 1
ATOM 1490 C C . GLU A 1 179 ? -11.302 -10.639 16.686 1.00 77.69 179 GLU A C 1
ATOM 1492 O O . GLU A 1 179 ? -11.918 -9.630 17.030 1.00 77.69 179 GLU A O 1
ATOM 1497 N N . TYR A 1 180 ? -11.148 -11.687 17.502 1.00 77.62 180 TYR A N 1
ATOM 1498 C CA . TYR A 1 180 ? -11.737 -11.762 18.842 1.00 77.62 180 TYR A CA 1
ATOM 1499 C C . TYR A 1 180 ? -11.130 -10.730 19.791 1.00 77.62 180 TYR A C 1
ATOM 1501 O O . TYR A 1 180 ? -11.843 -10.145 20.603 1.00 77.62 180 TYR A O 1
ATOM 1509 N N . ARG A 1 181 ? -9.831 -10.451 19.664 1.00 76.62 181 ARG A N 1
ATOM 1510 C CA . ARG A 1 181 ? -9.140 -9.418 20.448 1.00 76.62 181 ARG A CA 1
ATOM 1511 C C . ARG A 1 181 ? -9.427 -8.005 19.953 1.00 76.62 181 ARG A C 1
ATOM 1513 O O . ARG A 1 181 ? -9.317 -7.055 20.725 1.00 76.62 181 ARG A O 1
ATOM 1520 N N . ILE A 1 182 ? -9.772 -7.855 18.676 1.00 81.38 182 ILE A N 1
ATOM 1521 C CA . ILE A 1 182 ? -9.927 -6.552 18.023 1.00 81.38 182 ILE A CA 1
ATOM 1522 C C . ILE A 1 182 ? -11.369 -6.047 18.029 1.00 81.38 182 ILE A C 1
ATOM 1524 O O . ILE A 1 182 ? -11.588 -4.870 18.312 1.00 81.38 182 ILE A O 1
ATOM 1528 N N . LYS A 1 183 ? -12.358 -6.905 17.762 1.00 79.56 183 LYS A N 1
ATOM 1529 C CA . LYS A 1 183 ? -13.776 -6.506 17.702 1.00 79.56 183 LYS A CA 1
ATOM 1530 C C . LYS A 1 183 ? -14.271 -5.789 18.967 1.00 79.56 183 LYS A C 1
ATOM 1532 O O . LYS A 1 183 ? -14.960 -4.783 18.810 1.00 79.56 183 LYS A O 1
ATOM 1537 N N . PRO A 1 184 ? -13.896 -6.208 20.194 1.00 78.12 184 PRO A N 1
ATOM 1538 C CA . PRO A 1 184 ? -14.272 -5.486 21.412 1.00 78.12 184 PRO A CA 1
ATOM 1539 C C . PRO A 1 184 ? -13.634 -4.094 21.527 1.00 78.12 184 PRO A C 1
ATOM 1541 O O . PRO A 1 184 ? -14.100 -3.261 22.296 1.00 78.12 184 PRO A O 1
ATOM 1544 N N . ILE A 1 185 ? -12.541 -3.840 20.800 1.00 80.62 185 ILE A N 1
ATOM 1545 C CA . ILE A 1 185 ? -11.806 -2.572 20.820 1.00 80.62 185 ILE A CA 1
ATOM 1546 C C . ILE A 1 185 ? -12.416 -1.593 19.820 1.00 80.62 185 ILE A C 1
ATOM 1548 O O . ILE A 1 185 ? -12.607 -0.424 20.154 1.00 80.62 185 ILE A O 1
ATOM 1552 N N . ASN A 1 186 ? -12.656 -2.051 18.590 1.00 80.94 186 ASN A N 1
ATOM 1553 C CA . ASN A 1 186 ? -13.207 -1.234 17.517 1.00 80.94 186 ASN A CA 1
ATOM 1554 C C . ASN A 1 186 ? -13.744 -2.125 16.380 1.00 80.94 186 ASN A C 1
ATOM 1556 O O . ASN A 1 186 ? -12.992 -2.873 15.754 1.00 80.94 186 ASN A O 1
ATOM 1560 N N . GLN A 1 187 ? -15.040 -2.010 16.085 1.00 79.94 187 GLN A N 1
ATOM 1561 C CA . GLN A 1 187 ? -15.722 -2.798 15.048 1.00 79.94 187 GLN A CA 1
ATOM 1562 C C . GLN A 1 187 ? -15.322 -2.409 13.610 1.00 79.94 187 GLN A C 1
ATOM 1564 O O . GLN A 1 187 ? -15.468 -3.219 12.685 1.00 79.94 187 GLN A O 1
ATOM 1569 N N . ASN A 1 188 ? -14.758 -1.208 13.435 1.00 86.50 188 ASN A N 1
ATOM 1570 C CA . ASN A 1 188 ? -14.268 -0.685 12.156 1.00 86.50 188 ASN A CA 1
ATOM 1571 C C . ASN A 1 188 ? -12.870 -1.213 11.807 1.00 86.50 188 ASN A C 1
ATOM 1573 O O . ASN A 1 188 ? -12.288 -0.810 10.800 1.00 86.50 188 ASN A O 1
ATOM 1577 N N . VAL A 1 189 ? -12.299 -2.088 12.640 1.00 90.38 189 VAL A N 1
ATOM 1578 C CA . VAL A 1 189 ? -11.011 -2.721 12.372 1.00 90.38 189 VAL A CA 1
ATOM 1579 C C . VAL A 1 189 ? -11.242 -4.100 11.762 1.00 90.38 189 VAL A C 1
ATOM 1581 O O . VAL A 1 189 ? -11.937 -4.940 12.334 1.00 90.38 189 VAL A O 1
ATOM 1584 N N . LYS A 1 190 ? -10.636 -4.337 10.602 1.00 91.31 190 LYS A N 1
ATOM 1585 C CA . LYS A 1 190 ? -10.642 -5.614 9.881 1.00 91.31 190 LYS A CA 1
ATOM 1586 C C . LYS A 1 190 ? -9.226 -6.168 9.816 1.00 91.31 190 LYS A C 1
ATOM 1588 O O . LYS A 1 190 ? -8.263 -5.403 9.848 1.00 91.31 190 LYS A O 1
ATOM 1593 N N . ILE A 1 191 ? -9.097 -7.487 9.720 1.00 90.69 191 ILE A N 1
ATOM 1594 C CA . ILE A 1 191 ? -7.800 -8.166 9.657 1.00 90.69 191 ILE A CA 1
ATOM 1595 C C . ILE A 1 191 ? -7.741 -8.982 8.374 1.00 90.69 191 ILE A C 1
ATOM 1597 O O . ILE A 1 191 ? -8.684 -9.697 8.048 1.00 90.69 191 ILE A O 1
ATOM 1601 N N . ILE A 1 192 ? -6.622 -8.889 7.665 1.00 91.06 192 ILE A N 1
ATOM 1602 C CA . ILE A 1 192 ? -6.298 -9.777 6.553 1.00 91.06 192 ILE A CA 1
ATOM 1603 C C . ILE A 1 192 ? -4.871 -10.291 6.677 1.00 91.06 192 ILE A C 1
ATOM 1605 O O . ILE A 1 192 ? -4.001 -9.659 7.282 1.00 91.06 192 ILE A O 1
ATOM 1609 N N . ASP A 1 193 ? -4.632 -11.439 6.059 1.00 88.00 193 ASP A N 1
ATOM 1610 C CA . ASP A 1 193 ? -3.295 -11.993 5.933 1.00 88.00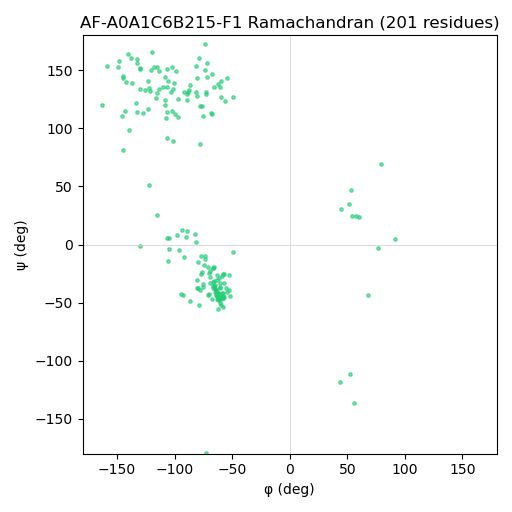 193 ASP A CA 1
ATOM 1611 C C . ASP A 1 193 ? -2.439 -11.237 4.900 1.00 88.00 193 ASP A C 1
ATOM 1613 O O . ASP A 1 193 ? -2.903 -10.384 4.136 1.00 88.00 193 ASP A O 1
ATOM 1617 N N . LEU A 1 194 ? -1.155 -11.587 4.848 1.00 85.12 194 LEU A N 1
ATOM 1618 C CA . LEU A 1 194 ? -0.206 -11.025 3.886 1.00 85.12 194 LEU A CA 1
ATOM 1619 C C . LEU A 1 194 ? -0.393 -11.532 2.448 1.00 85.12 194 LEU A C 1
ATOM 1621 O O . LEU A 1 194 ? 0.215 -10.969 1.536 1.00 85.12 194 LEU A O 1
ATOM 1625 N N . SER A 1 195 ? -1.220 -12.558 2.215 1.00 83.00 195 SER A N 1
ATOM 1626 C CA . SER A 1 195 ? -1.579 -12.985 0.856 1.00 83.00 195 SER A CA 1
ATOM 1627 C C . SER A 1 195 ? -2.481 -11.948 0.178 1.00 83.00 195 SER A C 1
ATOM 1629 O O . SER A 1 195 ? -2.497 -11.821 -1.053 1.00 83.00 195 SER A O 1
ATOM 1631 N N . LEU A 1 196 ? -3.206 -11.151 0.977 1.00 87.00 196 LEU A N 1
ATOM 1632 C CA . LEU A 1 196 ? -4.164 -10.141 0.530 1.00 87.00 196 LEU A CA 1
ATOM 1633 C C . LEU A 1 196 ? -5.267 -10.739 -0.361 1.00 87.00 196 LEU A C 1
ATOM 1635 O O . LEU A 1 196 ? -5.791 -10.046 -1.237 1.00 87.00 196 LEU A O 1
ATOM 1639 N N . ASN A 1 197 ? -5.564 -12.036 -0.241 1.00 84.44 197 ASN A N 1
ATOM 1640 C CA . ASN A 1 197 ? -6.562 -12.705 -1.082 1.00 84.44 197 ASN A CA 1
ATOM 1641 C C . ASN A 1 197 ? -7.967 -12.144 -0.843 1.00 84.44 197 ASN A C 1
ATOM 1643 O O . ASN A 1 197 ? -8.702 -11.901 -1.794 1.00 84.44 197 ASN A O 1
ATOM 1647 N N . ASN A 1 198 ? -8.279 -11.824 0.412 1.00 85.31 198 ASN A N 1
ATOM 1648 C CA . ASN A 1 198 ? -9.576 -11.285 0.813 1.00 85.31 198 ASN A CA 1
ATOM 1649 C C . ASN A 1 198 ? -9.651 -9.755 0.773 1.00 85.31 198 ASN A C 1
ATOM 1651 O O . ASN A 1 198 ? -10.652 -9.190 1.196 1.00 85.31 198 ASN A O 1
ATOM 1655 N N . LEU A 1 199 ? -8.616 -9.072 0.269 1.00 88.19 199 LEU A N 1
ATOM 1656 C CA . LEU A 1 199 ? -8.522 -7.610 0.304 1.00 88.19 199 LEU A CA 1
ATOM 1657 C C . LEU A 1 199 ? -9.782 -6.936 -0.264 1.00 88.19 199 LEU A C 1
ATOM 1659 O O . LEU A 1 199 ? -10.310 -6.028 0.359 1.00 88.19 199 LEU A O 1
ATOM 1663 N N . THR A 1 200 ? -10.305 -7.414 -1.395 1.00 84.69 200 THR A N 1
ATOM 1664 C CA . THR A 1 200 ? -11.482 -6.825 -2.057 1.00 84.69 200 THR A CA 1
ATOM 1665 C C . THR A 1 200 ? -12.785 -6.952 -1.274 1.00 84.69 200 THR A C 1
ATOM 1667 O O . THR A 1 200 ? -13.705 -6.198 -1.550 1.00 84.69 200 THR A O 1
ATOM 1670 N N . TYR A 1 201 ? -12.892 -7.878 -0.316 1.00 85.12 201 TYR A N 1
ATOM 1671 C CA . TYR A 1 201 ? -14.069 -7.959 0.559 1.00 85.12 201 TYR A CA 1
ATOM 1672 C C . TYR A 1 201 ? -14.097 -6.845 1.607 1.00 85.12 201 TYR A C 1
ATOM 1674 O O . TYR A 1 201 ? -15.140 -6.577 2.195 1.00 85.12 201 TYR A O 1
ATOM 1682 N N . TYR A 1 202 ? -12.951 -6.207 1.840 1.00 84.44 202 TYR A N 1
ATOM 1683 C CA . TYR A 1 202 ? -12.771 -5.164 2.840 1.00 84.44 202 TYR A CA 1
ATOM 1684 C C . TYR A 1 202 ? -12.435 -3.814 2.197 1.00 84.44 202 TYR A C 1
ATOM 1686 O O . TYR A 1 202 ? -11.770 -3.003 2.841 1.00 84.44 202 TYR A O 1
ATOM 1694 N N . LEU A 1 203 ? -12.832 -3.583 0.941 1.00 82.38 203 LEU A N 1
ATOM 1695 C CA . LEU A 1 203 ? -12.597 -2.353 0.176 1.00 82.38 203 LEU A CA 1
ATOM 1696 C C . LEU A 1 203 ? -13.877 -1.827 -0.460 1.00 82.38 203 LEU A C 1
ATOM 1698 O O . LEU A 1 203 ? -14.085 -0.601 -0.349 1.00 82.38 203 LEU A O 1
#

pLDDT: mean 86.51, std 9.15, range [47.22, 96.44]

Mean predicted aligned error: 6.24 Å

Foldseek 3Di:
DDPLLVVVVVLCVQLQKEFPVLVQLLVCLPPVDDSPPNVVVLVVCVVVLQKDWDADADDAPPDGDRGIMIGGRVGDDDDDPLVVLSHLLSVLVSVCVSVVKAWPDWDAQFDQQHDTFGIWTWIQDPVRDIAIATEHEDRDDPDDLVNQAPQVVSNVRGPDDDPDSHQYEYEDPDPVDDPVVNCVRPVSYHYDYSVCPCVVVND

Secondary structure (DSSP, 8-state):
--HHHHHHHHHHHHHSEEEHHHHHHHHHHHH---SHHHHHHHHHHHHTTSEEEE---EEETTEEE-SPEEEETTPPPP-HHHHHHHHHHHHHHHHHHHTT-EEEEEEEEEEETTEEEEEEEEEE-TTS-EEEEEEEEESS----GGGGTTHHHHHHTSSS--SS--EEEEEE--TTS-HHHHTTT-TTEEEE-TT-TTGGGG-